Protein AF-A0A417Z617-F1 (afdb_monomer)

Organism: NCBI:txid1303590

Mean predicted aligned error: 9.61 Å

Radius of gyration: 20.06 Å; Cα contacts (8 Å, |Δi|>4): 186; chains: 1; bounding box: 48×36×60 Å

Sequence (238 aa):
MQRIFKLYLKREGIGKMGTYLAIILLSATLITLIIVQGLTKDEKLGEILPMIFQGSPKVQGIVNFYIFEILFIRAGVMLLQGFLALQIIASTFVNRQIVQLAAAPMTRAKIYYGMIAVIGFITGIILMFTHGVGLLLICWYLHVFKFNGFILLLIKDWFLDILFISASLFSCAIAMIIKKAGYIISTTIGLIIILCNMAVASYSSESNYLLFIVLVITTIISCLGNLLAQQYFNKQDI

Nearest PDB structures (foldseek):
  7qba-assembly1_E  TM=5.127E-01  e=9.810E-01  Stutzerimonas stutzeri

Structure (mmCIF, N/CA/C/O backbone):
data_AF-A0A417Z617-F1
#
_entry.id   AF-A0A417Z617-F1
#
loop_
_atom_site.group_PDB
_atom_site.id
_atom_site.type_symbol
_atom_site.label_atom_id
_atom_site.label_alt_id
_atom_site.label_comp_id
_atom_site.label_asym_id
_atom_site.label_entity_id
_atom_site.label_seq_id
_atom_site.pdbx_PDB_ins_code
_atom_site.Cartn_x
_atom_site.Cartn_y
_atom_site.Cartn_z
_atom_site.occupancy
_atom_site.B_iso_or_equiv
_atom_site.auth_seq_id
_atom_site.auth_comp_id
_atom_site.auth_asym_id
_atom_site.auth_atom_id
_atom_site.pdbx_PDB_model_num
ATOM 1 N N . MET A 1 1 ? -5.231 -8.739 24.865 1.00 59.62 1 MET A N 1
ATOM 2 C CA . MET A 1 1 ? -4.817 -8.713 23.444 1.00 59.62 1 MET A CA 1
ATOM 3 C C . MET A 1 1 ? -5.228 -9.975 22.695 1.00 59.62 1 MET A C 1
ATOM 5 O O . MET A 1 1 ? -6.132 -9.871 21.881 1.00 59.62 1 MET A O 1
ATOM 9 N N . GLN A 1 2 ? -4.706 -11.168 23.016 1.00 64.69 2 GLN A N 1
ATOM 10 C CA . GLN A 1 2 ? -5.078 -12.422 22.320 1.00 64.69 2 GLN A CA 1
ATOM 11 C C . GLN A 1 2 ? -6.594 -12.697 22.249 1.00 64.69 2 GLN A C 1
ATOM 13 O O . GLN A 1 2 ? -7.094 -13.136 21.220 1.00 64.69 2 GLN A O 1
ATOM 18 N N . ARG A 1 3 ? -7.350 -12.402 23.316 1.00 65.25 3 ARG A N 1
ATOM 19 C CA . ARG A 1 3 ? -8.817 -12.560 23.327 1.00 65.25 3 ARG A CA 1
ATOM 20 C C . ARG A 1 3 ? -9.524 -11.632 22.327 1.00 65.25 3 ARG A C 1
ATOM 22 O O . ARG A 1 3 ? -10.445 -12.073 21.653 1.00 65.25 3 ARG A O 1
ATOM 29 N N . ILE A 1 4 ? -9.065 -10.383 22.204 1.00 65.31 4 ILE A N 1
ATOM 30 C CA . ILE A 1 4 ? -9.590 -9.395 21.241 1.00 65.31 4 ILE A CA 1
ATOM 31 C C . ILE A 1 4 ? -9.258 -9.842 19.818 1.00 65.31 4 ILE A C 1
ATOM 33 O O . ILE A 1 4 ? -10.135 -9.866 18.963 1.00 65.31 4 ILE A O 1
ATOM 37 N N . PHE A 1 5 ? -8.018 -10.285 19.607 1.00 65.81 5 PHE A N 1
ATOM 38 C CA . PHE A 1 5 ? -7.536 -10.812 18.335 1.00 65.81 5 PHE A CA 1
ATOM 39 C C . PHE A 1 5 ? -8.366 -12.013 17.856 1.00 65.81 5 PHE A C 1
ATOM 41 O O . PHE A 1 5 ? -8.881 -12.001 16.742 1.00 65.81 5 PHE A O 1
ATOM 48 N N . LYS A 1 6 ? -8.603 -13.006 18.729 1.00 69.81 6 LYS A N 1
ATOM 49 C CA . LYS A 1 6 ? -9.460 -14.168 18.430 1.00 69.81 6 LYS A CA 1
ATOM 50 C C . LYS A 1 6 ? -10.908 -13.777 18.123 1.00 69.81 6 LYS A C 1
ATOM 52 O O . LYS A 1 6 ? -11.507 -14.342 17.215 1.00 69.81 6 LYS A O 1
ATOM 57 N N . LEU A 1 7 ? -11.477 -12.831 18.872 1.00 67.88 7 LEU A N 1
ATOM 58 C CA . LEU A 1 7 ? -12.844 -12.357 18.641 1.00 67.88 7 LEU A CA 1
ATOM 59 C C . LEU A 1 7 ? -12.978 -11.654 17.287 1.00 67.88 7 LEU A C 1
ATOM 61 O O . LEU A 1 7 ? -13.942 -11.920 16.573 1.00 67.88 7 LEU A O 1
ATOM 65 N N . TYR A 1 8 ? -12.006 -10.816 16.923 1.00 65.62 8 TYR A N 1
ATOM 66 C CA . TYR A 1 8 ? -11.978 -10.136 15.628 1.00 65.62 8 TYR A CA 1
ATOM 67 C C . TYR A 1 8 ? -11.841 -11.117 14.470 1.00 65.62 8 TYR A C 1
ATOM 69 O O . TYR A 1 8 ? -12.660 -11.104 13.556 1.00 65.62 8 TYR A O 1
ATOM 77 N N . LEU A 1 9 ? -10.875 -12.033 14.558 1.00 67.25 9 LEU A N 1
ATOM 78 C CA . LEU A 1 9 ? -10.674 -13.080 13.557 1.00 67.25 9 LEU A CA 1
ATOM 79 C C . LEU A 1 9 ? -11.904 -13.965 13.372 1.00 67.25 9 LEU A C 1
ATOM 81 O O . LEU A 1 9 ? -12.200 -14.362 12.251 1.00 67.25 9 LEU A O 1
ATOM 85 N N . LYS A 1 10 ? -12.636 -14.264 14.450 1.00 67.94 10 LYS A N 1
ATOM 86 C CA . LYS A 1 10 ? -13.871 -15.053 14.376 1.00 67.94 10 LYS A CA 1
ATOM 87 C C . LYS A 1 10 ? -15.026 -14.278 13.731 1.00 67.94 10 LYS A C 1
ATOM 89 O O . LYS A 1 10 ? -15.857 -14.894 13.074 1.00 67.94 10 LYS A O 1
ATOM 94 N N . ARG A 1 11 ? -15.106 -12.959 13.941 1.00 64.56 11 ARG A N 1
ATOM 95 C CA . ARG A 1 11 ? -16.193 -12.106 13.429 1.00 64.56 11 ARG A CA 1
ATOM 96 C C . ARG A 1 11 ? -16.003 -11.700 11.975 1.00 64.56 11 ARG A C 1
ATOM 98 O O . ARG A 1 11 ? -16.915 -11.884 11.174 1.00 64.56 11 ARG A O 1
ATOM 105 N N . GLU A 1 12 ? -14.835 -11.154 11.659 1.00 63.28 12 GLU A N 1
ATOM 106 C CA . GLU A 1 12 ? -14.517 -10.739 10.294 1.00 63.28 12 GLU A CA 1
ATOM 107 C C . GLU A 1 12 ? -14.177 -11.951 9.425 1.00 63.28 12 GLU A C 1
ATOM 109 O O . GLU A 1 12 ? -14.546 -11.994 8.258 1.00 63.28 12 GLU A O 1
ATOM 114 N N . GLY A 1 13 ? -13.599 -13.002 10.015 1.00 63.81 13 GLY A N 1
ATOM 115 C CA . GLY A 1 13 ? -13.283 -14.247 9.327 1.00 63.81 13 GLY A CA 1
ATOM 116 C C . GLY A 1 13 ? -12.059 -14.110 8.422 1.00 63.81 13 GLY A C 1
ATOM 117 O O . GLY A 1 13 ? -12.021 -13.279 7.517 1.00 63.81 13 GLY A O 1
ATOM 118 N N . ILE A 1 14 ? -11.080 -15.001 8.602 1.00 66.50 14 ILE A N 1
ATOM 119 C CA . ILE A 1 14 ? -9.903 -15.102 7.714 1.00 66.50 14 ILE A CA 1
ATOM 120 C C . ILE A 1 14 ? -10.338 -15.241 6.247 1.00 66.50 14 ILE A C 1
ATOM 122 O O . ILE A 1 14 ? -9.724 -14.648 5.367 1.00 66.50 14 ILE A O 1
ATOM 126 N N . GLY A 1 15 ? -11.438 -15.960 5.989 1.00 69.38 15 GLY A N 1
ATOM 127 C CA . GLY A 1 15 ? -11.987 -16.140 4.645 1.00 69.38 15 GLY A CA 1
ATOM 128 C C . GLY A 1 15 ? -12.372 -14.828 3.956 1.00 69.38 15 GLY A C 1
ATOM 129 O O . GLY A 1 15 ? -11.959 -14.611 2.824 1.00 69.38 15 GLY A O 1
ATOM 130 N N . LYS A 1 16 ? -13.087 -13.915 4.636 1.00 71.94 16 LYS A N 1
ATOM 131 C CA . LYS A 1 16 ? -13.480 -12.625 4.035 1.00 71.94 16 LYS A CA 1
ATOM 132 C C . LYS A 1 16 ? -12.274 -11.726 3.793 1.00 71.94 16 LYS A C 1
ATOM 134 O O . LYS A 1 16 ? -12.195 -11.080 2.754 1.00 71.94 16 LYS A O 1
ATOM 139 N N . MET A 1 17 ? -11.319 -11.722 4.724 1.00 69.88 17 MET A N 1
ATOM 140 C CA . MET A 1 17 ? -10.051 -11.008 4.549 1.00 69.88 17 MET A CA 1
ATOM 141 C C . MET A 1 17 ? -9.259 -11.556 3.359 1.00 69.88 17 MET A C 1
ATOM 143 O O . MET A 1 17 ? -8.738 -10.773 2.570 1.00 69.88 17 MET A O 1
ATOM 147 N N . GLY A 1 18 ? -9.237 -12.880 3.183 1.00 73.19 18 GLY A N 1
ATOM 148 C CA . GLY A 1 18 ? -8.670 -13.531 2.004 1.00 73.19 18 GLY A CA 1
ATOM 149 C C . GLY A 1 18 ? -9.369 -13.108 0.712 1.00 73.19 18 GLY A C 1
ATOM 150 O O . GLY A 1 18 ? -8.696 -12.803 -0.267 1.00 73.19 18 GLY A O 1
ATOM 151 N N . THR A 1 19 ? -10.701 -13.003 0.711 1.00 79.69 19 THR A N 1
ATOM 152 C CA . THR A 1 19 ? -11.462 -12.501 -0.445 1.00 79.69 19 THR A CA 1
ATOM 153 C C . THR A 1 19 ? -11.134 -11.041 -0.759 1.00 79.69 19 THR A C 1
ATOM 155 O O . THR A 1 19 ? -10.872 -10.724 -1.915 1.00 79.69 19 THR A O 1
ATOM 158 N N . TYR A 1 20 ? -11.099 -10.151 0.239 1.00 79.56 20 TYR A N 1
ATOM 159 C CA . TYR A 1 20 ? -10.731 -8.747 0.020 1.00 79.56 20 TYR A CA 1
ATOM 160 C C . TYR A 1 20 ? -9.306 -8.605 -0.503 1.00 79.56 20 TYR A C 1
ATOM 162 O O . TYR A 1 20 ? -9.063 -7.807 -1.404 1.00 79.56 20 TYR A O 1
ATOM 170 N N . LEU A 1 21 ? -8.381 -9.419 0.004 1.00 75.62 21 LEU A N 1
ATOM 171 C CA . LEU A 1 21 ? -7.018 -9.452 -0.500 1.00 75.62 21 LEU A CA 1
ATOM 172 C C . LEU A 1 21 ? -6.955 -9.941 -1.949 1.00 75.62 21 LEU A C 1
ATOM 174 O O . LEU A 1 21 ? -6.293 -9.315 -2.769 1.00 75.62 21 LEU A O 1
ATOM 178 N N . ALA A 1 22 ? -7.662 -11.021 -2.280 1.00 82.81 22 ALA A N 1
ATOM 179 C CA . ALA A 1 22 ? -7.72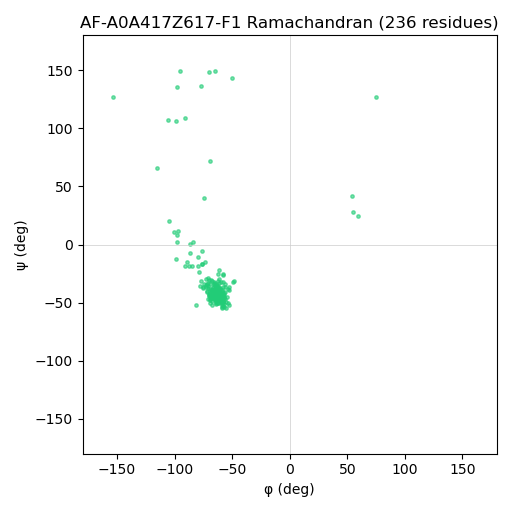5 -11.523 -3.648 1.00 82.81 22 ALA A CA 1
ATOM 180 C C . ALA A 1 22 ? -8.282 -10.459 -4.605 1.00 82.81 22 ALA A C 1
ATOM 182 O O . ALA A 1 22 ? -7.733 -10.269 -5.684 1.00 82.81 22 ALA A O 1
ATOM 183 N N . ILE A 1 23 ? -9.313 -9.714 -4.191 1.00 85.06 23 ILE A N 1
ATOM 184 C CA . ILE A 1 23 ? -9.864 -8.601 -4.975 1.00 85.06 23 ILE A CA 1
ATOM 185 C C . ILE A 1 23 ? -8.823 -7.493 -5.164 1.00 85.06 23 ILE A C 1
ATOM 187 O O . ILE A 1 23 ? -8.672 -7.007 -6.283 1.00 85.06 23 ILE A O 1
ATOM 191 N N . ILE A 1 24 ? -8.100 -7.104 -4.107 1.00 86.00 24 ILE A N 1
ATOM 192 C CA . ILE A 1 24 ? -7.047 -6.079 -4.189 1.00 86.00 24 ILE A CA 1
ATOM 193 C C . ILE A 1 24 ? -5.948 -6.517 -5.157 1.00 86.00 24 ILE A C 1
ATOM 195 O O . ILE A 1 24 ? -5.591 -5.743 -6.038 1.00 86.00 24 ILE A O 1
ATOM 199 N N . LEU A 1 25 ? -5.456 -7.752 -5.031 1.00 84.88 25 LEU A N 1
ATOM 200 C CA . LEU A 1 25 ? -4.399 -8.287 -5.890 1.00 84.88 25 LEU A CA 1
ATOM 201 C C . LEU A 1 25 ? -4.857 -8.391 -7.346 1.00 84.88 25 LEU A C 1
ATOM 203 O O . LEU A 1 25 ? -4.183 -7.885 -8.231 1.00 84.88 25 LEU A O 1
ATOM 207 N N . LEU A 1 26 ? -6.034 -8.968 -7.602 1.00 86.38 26 LEU A N 1
ATOM 208 C CA . LEU A 1 26 ? -6.575 -9.077 -8.959 1.00 86.38 26 LEU A CA 1
ATOM 209 C C . LEU A 1 26 ? -6.806 -7.703 -9.596 1.00 86.38 26 LEU A C 1
ATOM 211 O O . LEU A 1 26 ? -6.517 -7.520 -10.777 1.00 86.38 26 LEU A O 1
ATOM 215 N N . SER A 1 27 ? -7.310 -6.737 -8.823 1.00 86.50 27 SER A N 1
ATOM 216 C CA . SER A 1 27 ? -7.538 -5.375 -9.316 1.00 86.50 27 SER A CA 1
ATOM 217 C C . SER A 1 27 ? -6.222 -4.659 -9.601 1.00 86.50 27 SER A C 1
ATOM 219 O O . SER A 1 27 ? -6.104 -4.039 -10.654 1.00 86.50 27 SER A O 1
ATOM 221 N N . ALA A 1 28 ? -5.235 -4.771 -8.705 1.00 88.25 28 ALA A N 1
ATOM 222 C CA . ALA A 1 28 ? -3.894 -4.229 -8.911 1.00 88.25 28 ALA A CA 1
ATOM 223 C C . ALA A 1 28 ? -3.284 -4.801 -10.194 1.00 88.25 28 ALA A C 1
ATOM 225 O O . ALA A 1 28 ? -3.000 -4.036 -11.111 1.00 88.25 28 ALA A O 1
ATOM 226 N N . THR A 1 29 ? -3.249 -6.130 -10.324 1.00 89.06 29 THR A N 1
ATOM 227 C CA . THR A 1 29 ? -2.708 -6.815 -11.502 1.00 89.06 29 THR A CA 1
ATOM 228 C C . THR A 1 29 ? -3.405 -6.382 -12.787 1.00 89.06 29 THR A C 1
ATOM 230 O O . THR A 1 29 ? -2.743 -6.091 -13.781 1.00 89.06 29 THR A O 1
ATOM 233 N N . LEU A 1 30 ? -4.738 -6.299 -12.794 1.00 89.62 30 LEU A N 1
ATOM 234 C CA . LEU A 1 30 ? -5.489 -5.900 -13.984 1.00 89.62 30 LEU A CA 1
ATOM 235 C C . LEU A 1 30 ? -5.197 -4.448 -14.387 1.00 89.62 30 LEU A C 1
ATOM 237 O O . LEU A 1 30 ? -4.953 -4.181 -15.564 1.00 89.62 30 LEU A O 1
ATOM 241 N N . ILE A 1 31 ? -5.174 -3.521 -13.427 1.00 88.50 31 ILE A N 1
ATOM 242 C CA . ILE A 1 31 ? -4.861 -2.108 -13.684 1.00 88.50 31 ILE A CA 1
ATOM 243 C C . ILE A 1 31 ? -3.413 -1.962 -14.169 1.00 88.50 31 ILE A C 1
ATOM 245 O O . ILE A 1 31 ? -3.170 -1.303 -15.181 1.00 88.50 31 ILE A O 1
ATOM 249 N N . THR A 1 32 ? -2.462 -2.619 -13.503 1.00 90.31 32 THR A N 1
ATOM 250 C CA . THR A 1 32 ? -1.048 -2.643 -13.891 1.00 90.31 32 THR A CA 1
ATOM 251 C C . THR A 1 32 ? -0.874 -3.158 -15.316 1.00 90.31 32 THR A C 1
ATOM 253 O O . THR A 1 32 ? -0.173 -2.532 -16.109 1.00 90.31 32 THR A O 1
ATOM 256 N N . LEU A 1 33 ? -1.535 -4.262 -15.683 1.00 89.44 33 LEU A N 1
ATOM 257 C CA . LEU A 1 33 ? -1.474 -4.816 -17.038 1.00 89.44 33 LEU A CA 1
ATOM 258 C C . LEU A 1 33 ? -1.983 -3.824 -18.085 1.00 89.44 33 LEU A C 1
ATOM 260 O O . LEU A 1 33 ? -1.330 -3.658 -19.113 1.00 89.44 33 LEU A O 1
ATOM 264 N N . ILE A 1 34 ? -3.108 -3.149 -17.827 1.00 89.50 34 ILE A N 1
ATOM 265 C CA . ILE A 1 34 ? -3.660 -2.133 -18.736 1.00 89.50 34 ILE A CA 1
ATOM 266 C C . ILE A 1 34 ? -2.651 -0.998 -18.944 1.00 89.50 34 ILE A C 1
ATOM 268 O O . ILE A 1 34 ? -2.377 -0.623 -20.085 1.00 89.50 34 ILE A O 1
ATOM 272 N N . ILE A 1 35 ? -2.067 -0.485 -17.857 1.00 87.12 35 ILE A N 1
ATOM 273 C CA . ILE A 1 35 ? -1.092 0.612 -17.909 1.00 87.12 35 ILE A CA 1
ATOM 274 C C . ILE A 1 35 ? 0.163 0.181 -18.667 1.00 87.12 35 ILE A C 1
ATOM 276 O O . ILE A 1 35 ? 0.564 0.853 -19.614 1.00 87.12 35 ILE A O 1
ATOM 280 N N . VAL A 1 36 ? 0.765 -0.956 -18.305 1.00 89.81 36 VAL A N 1
ATOM 281 C CA . VAL A 1 36 ? 1.990 -1.450 -18.950 1.00 89.81 36 VAL A CA 1
ATOM 282 C C . VAL A 1 36 ? 1.747 -1.747 -20.429 1.00 89.81 36 VAL A C 1
ATOM 284 O O . VAL A 1 36 ? 2.597 -1.413 -21.253 1.00 89.81 36 VAL A O 1
ATOM 287 N N . GLN A 1 37 ? 0.592 -2.306 -20.806 1.00 88.50 37 GLN A N 1
ATOM 288 C CA . GLN A 1 37 ? 0.241 -2.496 -22.216 1.00 88.50 37 GLN A CA 1
ATOM 289 C C . GLN A 1 37 ? 0.106 -1.169 -22.967 1.00 88.50 37 GLN A C 1
ATOM 291 O O . GLN A 1 37 ? 0.601 -1.073 -24.088 1.00 88.50 37 GLN A O 1
ATOM 296 N N . GLY A 1 38 ? -0.528 -0.156 -22.370 1.00 87.12 38 GLY A N 1
ATOM 297 C CA . GLY A 1 38 ? -0.606 1.189 -22.947 1.00 87.12 38 GLY A CA 1
ATOM 298 C C . GLY A 1 38 ? 0.782 1.789 -23.168 1.00 87.12 38 GLY A C 1
ATOM 299 O O . GLY A 1 38 ? 1.135 2.134 -24.290 1.00 87.12 38 GLY A O 1
ATOM 300 N N . LEU A 1 39 ? 1.622 1.782 -22.130 1.00 88.00 39 LEU A N 1
ATOM 301 C CA . LEU A 1 39 ? 3.001 2.275 -22.202 1.00 88.00 39 LEU A CA 1
ATOM 302 C C . LEU A 1 39 ? 3.861 1.503 -23.209 1.00 88.00 39 LEU A C 1
ATOM 304 O O . LEU A 1 39 ? 4.749 2.085 -23.824 1.00 88.00 39 LEU A O 1
ATOM 308 N N . THR A 1 40 ? 3.613 0.202 -23.380 1.00 87.81 40 THR A N 1
ATOM 309 C CA . THR A 1 40 ? 4.308 -0.618 -24.383 1.00 87.81 40 THR A CA 1
ATOM 310 C C . THR A 1 40 ? 3.912 -0.202 -25.795 1.00 87.81 40 THR A C 1
ATOM 312 O O . THR A 1 40 ? 4.785 -0.054 -26.643 1.00 87.81 40 THR A O 1
ATOM 315 N N . LYS A 1 41 ? 2.611 -0.011 -26.052 1.00 89.19 41 LYS A N 1
ATOM 316 C CA . LYS A 1 41 ? 2.102 0.413 -27.366 1.00 89.19 41 LYS A CA 1
ATOM 317 C C . LYS A 1 41 ? 2.592 1.804 -27.756 1.00 89.19 41 LYS A C 1
ATOM 319 O O . LYS A 1 41 ? 2.856 2.027 -28.930 1.00 89.19 41 LYS A O 1
ATOM 324 N N . ASP A 1 42 ? 2.735 2.689 -26.776 1.00 88.06 42 ASP A N 1
ATOM 325 C CA . ASP A 1 42 ? 3.197 4.062 -26.987 1.00 88.06 42 ASP A CA 1
ATOM 326 C C . ASP A 1 42 ? 4.733 4.194 -26.964 1.00 88.06 42 ASP A C 1
ATOM 328 O O . ASP A 1 42 ? 5.243 5.301 -27.094 1.00 88.06 42 ASP A O 1
ATOM 332 N N . GLU A 1 43 ? 5.474 3.094 -26.766 1.00 84.75 43 GLU A N 1
ATOM 333 C CA . GLU A 1 43 ? 6.943 3.064 -26.624 1.00 84.75 43 GLU A CA 1
ATOM 334 C C . GLU A 1 43 ? 7.493 3.908 -25.449 1.00 84.75 43 GLU A C 1
ATOM 336 O O . GLU A 1 43 ? 8.667 4.273 -25.410 1.00 84.75 43 GLU A O 1
ATOM 341 N N . LYS A 1 44 ? 6.669 4.152 -24.420 1.00 84.88 44 LYS A N 1
ATOM 342 C CA . LYS A 1 44 ? 6.976 5.022 -23.263 1.00 84.88 44 LYS A CA 1
ATOM 343 C C . LYS A 1 44 ? 7.455 4.295 -22.009 1.00 84.88 44 LYS A C 1
ATOM 345 O O . LYS A 1 44 ? 7.598 4.902 -20.949 1.00 84.88 44 LYS A O 1
ATOM 350 N N . LEU A 1 45 ? 7.724 2.991 -22.088 1.00 82.44 45 LEU A N 1
ATOM 351 C CA . LEU A 1 45 ? 8.177 2.202 -20.932 1.00 82.44 45 LEU A CA 1
ATOM 352 C C . LEU A 1 45 ? 9.470 2.754 -20.298 1.00 82.44 45 LEU A C 1
ATOM 354 O O . LEU A 1 45 ? 9.654 2.645 -19.087 1.00 82.44 45 LEU A O 1
ATOM 358 N N . GLY A 1 46 ? 10.359 3.349 -21.096 1.00 77.06 46 GLY A N 1
ATOM 359 C CA . GLY A 1 46 ? 11.629 3.900 -20.620 1.00 77.06 46 GLY A CA 1
ATOM 360 C C . GLY A 1 46 ? 11.530 5.273 -19.946 1.00 77.06 46 GLY A C 1
ATOM 361 O O . GLY A 1 46 ? 12.451 5.633 -19.215 1.00 77.06 46 GLY A O 1
ATOM 362 N N . GLU A 1 47 ? 10.442 6.022 -20.160 1.00 79.62 47 GLU A N 1
ATOM 363 C CA . GLU A 1 47 ? 10.291 7.410 -19.681 1.00 79.62 47 GLU A CA 1
ATOM 364 C C . GLU A 1 47 ? 10.069 7.493 -18.164 1.00 79.62 47 GLU A C 1
ATOM 366 O O . GLU A 1 47 ? 10.450 8.466 -17.521 1.00 79.62 47 GLU A O 1
ATOM 371 N N . ILE A 1 48 ? 9.459 6.457 -17.585 1.00 74.62 48 ILE A N 1
ATOM 372 C CA . ILE A 1 48 ? 9.070 6.415 -16.165 1.00 74.62 48 ILE A CA 1
ATOM 373 C C . ILE A 1 48 ? 10.183 5.804 -15.303 1.00 74.62 48 ILE A C 1
ATOM 375 O O . ILE A 1 48 ? 10.223 5.986 -14.086 1.00 74.62 48 ILE A O 1
ATOM 379 N N . LEU A 1 49 ? 11.107 5.075 -15.931 1.00 74.38 49 LEU A N 1
ATOM 380 C CA . LEU A 1 49 ? 12.137 4.321 -15.236 1.00 74.38 49 LEU A CA 1
ATOM 381 C C . LEU A 1 49 ? 13.449 5.102 -15.117 1.00 74.38 49 LEU A C 1
ATOM 383 O O . LEU A 1 49 ? 13.832 5.834 -16.031 1.00 74.38 49 LEU A O 1
ATOM 387 N N . PRO A 1 50 ? 14.218 4.871 -14.038 1.00 69.38 50 PRO A N 1
ATOM 388 C CA . PRO A 1 50 ? 15.608 5.295 -13.964 1.00 69.38 50 PRO A CA 1
ATOM 389 C C . PRO A 1 50 ? 16.405 4.867 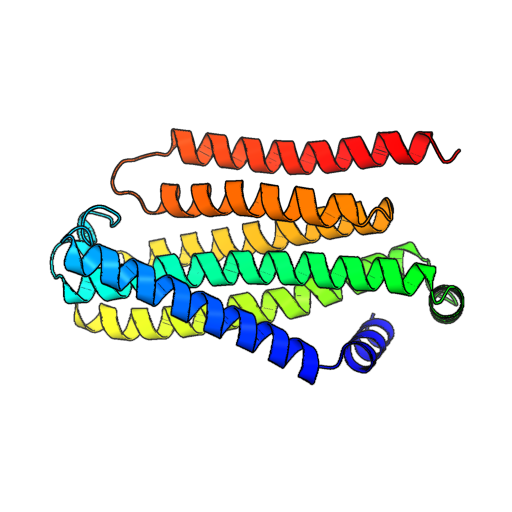-15.205 1.00 69.38 50 PRO A C 1
ATOM 391 O O . PRO A 1 50 ? 16.247 3.736 -15.672 1.00 69.38 50 PRO A O 1
ATOM 394 N N . MET A 1 51 ? 17.341 5.710 -15.670 1.00 69.25 51 MET A N 1
ATOM 395 C CA . MET A 1 51 ? 18.199 5.426 -16.842 1.00 69.25 51 MET A CA 1
ATOM 396 C C . MET A 1 51 ? 18.869 4.046 -16.789 1.00 69.25 51 MET A C 1
ATOM 398 O O . MET A 1 51 ? 19.046 3.386 -17.808 1.00 69.25 51 MET A O 1
ATOM 402 N N . ILE A 1 52 ? 19.187 3.573 -15.584 1.00 69.31 52 ILE A N 1
ATOM 403 C CA . ILE A 1 52 ? 19.777 2.255 -15.342 1.00 69.31 52 ILE A CA 1
ATOM 404 C C . ILE A 1 52 ? 18.916 1.090 -15.884 1.00 69.31 52 ILE A C 1
ATOM 406 O O . ILE A 1 52 ? 19.470 0.058 -16.245 1.00 69.31 52 ILE A O 1
ATOM 410 N N . PHE A 1 53 ? 17.594 1.241 -16.025 1.00 71.00 53 PHE A N 1
ATOM 411 C CA . PHE A 1 53 ? 16.696 0.205 -16.561 1.00 71.00 53 PHE A CA 1
ATOM 412 C C . PHE A 1 53 ? 16.354 0.380 -18.050 1.00 71.00 53 PHE A C 1
ATOM 414 O O . PHE A 1 53 ? 15.606 -0.427 -18.602 1.00 71.00 53 PHE A O 1
ATOM 421 N N . GLN A 1 54 ? 16.912 1.386 -18.734 1.00 69.94 54 GLN A N 1
ATOM 422 C CA . GLN A 1 54 ? 16.557 1.694 -20.125 1.00 69.94 54 GLN A CA 1
ATOM 423 C C . GLN A 1 54 ? 17.168 0.731 -21.164 1.00 69.94 54 GLN A C 1
ATOM 425 O O . GLN A 1 54 ? 16.796 0.785 -22.330 1.00 69.94 54 GLN A O 1
ATOM 430 N N . GLY A 1 55 ? 18.030 -0.211 -20.766 1.00 67.44 55 GLY A N 1
ATOM 431 C CA . GLY A 1 55 ? 18.776 -1.070 -21.698 1.00 67.44 55 GLY A CA 1
ATOM 432 C C . GLY A 1 55 ? 17.994 -2.191 -22.408 1.00 67.44 55 GLY A C 1
ATOM 433 O O . GLY A 1 55 ? 18.514 -2.762 -23.362 1.00 67.44 55 GLY A O 1
ATOM 434 N N . SER A 1 56 ? 16.780 -2.555 -21.970 1.00 79.69 56 SER A N 1
ATOM 435 C CA . SER A 1 56 ? 15.983 -3.615 -22.621 1.00 79.69 56 SER A CA 1
ATOM 436 C C . SER A 1 56 ? 14.472 -3.431 -22.418 1.00 79.69 56 SER A C 1
ATOM 438 O O . SER A 1 56 ? 14.036 -3.402 -21.265 1.00 79.69 56 SER A O 1
ATOM 440 N N . PRO A 1 57 ? 13.642 -3.423 -23.484 1.00 81.00 57 PRO A N 1
ATOM 441 C CA . PRO A 1 57 ? 12.184 -3.290 -23.370 1.00 81.00 57 PRO A CA 1
ATOM 442 C C . PRO A 1 57 ? 11.525 -4.357 -22.483 1.00 81.00 57 PRO A C 1
ATOM 444 O O . PRO A 1 57 ? 10.573 -4.073 -21.761 1.00 81.00 57 PRO A O 1
ATOM 447 N N . LYS A 1 58 ? 12.060 -5.589 -22.473 1.00 81.94 58 LYS A N 1
ATOM 448 C CA . LYS A 1 58 ? 11.559 -6.670 -21.603 1.00 81.94 58 LYS A CA 1
ATOM 449 C C . LYS A 1 58 ? 11.827 -6.387 -20.125 1.00 81.94 58 LYS A C 1
ATOM 451 O O . LYS A 1 58 ? 10.981 -6.672 -19.284 1.00 81.94 58 LYS A O 1
ATOM 456 N N . VAL A 1 59 ? 12.998 -5.829 -19.814 1.00 80.12 59 VAL A N 1
ATOM 457 C CA . VAL A 1 59 ? 13.353 -5.420 -18.447 1.00 80.12 59 VAL A CA 1
ATOM 458 C C . VAL A 1 59 ? 12.494 -4.230 -18.030 1.00 80.12 59 VAL A C 1
ATOM 460 O O . VAL A 1 59 ? 11.912 -4.262 -16.950 1.00 80.12 59 VAL A O 1
ATOM 463 N N . GLN A 1 60 ? 12.329 -3.236 -18.908 1.00 83.00 60 GLN A N 1
ATOM 464 C CA . GLN A 1 60 ? 11.476 -2.077 -18.647 1.00 83.00 60 GLN A CA 1
ATOM 465 C C . GLN A 1 60 ? 10.025 -2.487 -18.357 1.00 83.00 60 GLN A C 1
ATOM 467 O O . GLN A 1 60 ? 9.429 -2.003 -17.400 1.00 83.00 60 GLN A O 1
ATOM 472 N N . GLY A 1 61 ? 9.460 -3.418 -19.133 1.00 83.50 61 GLY A N 1
ATOM 473 C CA . GLY A 1 61 ? 8.103 -3.925 -18.910 1.00 83.50 61 GLY A CA 1
ATOM 474 C C . GLY A 1 61 ? 7.921 -4.557 -17.528 1.00 83.50 61 GLY A C 1
ATOM 475 O O . GLY A 1 61 ? 6.956 -4.251 -16.835 1.00 83.50 61 GLY A O 1
ATOM 476 N N . ILE A 1 62 ? 8.872 -5.388 -17.094 1.00 84.00 62 ILE A N 1
ATOM 477 C CA . ILE A 1 62 ? 8.803 -6.090 -15.802 1.00 84.00 62 ILE A CA 1
ATOM 478 C C . ILE A 1 62 ? 9.021 -5.136 -14.625 1.00 84.00 62 ILE A C 1
ATOM 480 O O . ILE A 1 62 ? 8.324 -5.235 -13.617 1.00 84.00 62 ILE A O 1
ATOM 484 N N . VAL A 1 63 ? 9.956 -4.192 -14.747 1.00 82.25 63 VAL A N 1
ATOM 485 C CA . VAL A 1 63 ? 10.217 -3.206 -13.689 1.00 82.25 63 VAL A CA 1
ATOM 486 C C . VAL A 1 63 ? 9.047 -2.227 -13.560 1.00 82.25 63 VAL A C 1
ATOM 488 O O . VAL A 1 63 ? 8.616 -1.951 -12.444 1.00 82.25 63 VAL A O 1
ATOM 491 N N . ASN A 1 64 ? 8.467 -1.761 -14.671 1.00 84.94 64 ASN A N 1
ATOM 492 C CA . ASN A 1 64 ? 7.247 -0.949 -14.626 1.00 84.94 64 ASN A CA 1
ATOM 493 C C . ASN A 1 64 ? 6.077 -1.726 -14.024 1.00 84.94 64 ASN A C 1
ATOM 495 O O . ASN A 1 64 ? 5.381 -1.195 -13.163 1.00 84.94 64 ASN A O 1
ATOM 499 N N . PHE A 1 65 ? 5.886 -2.987 -14.433 1.00 87.81 65 PHE A N 1
ATOM 500 C CA . PHE A 1 65 ? 4.856 -3.851 -13.860 1.00 87.81 65 PHE A CA 1
ATOM 501 C C . PHE A 1 65 ? 4.989 -3.909 -12.340 1.00 87.81 65 PHE A C 1
ATOM 503 O O . PHE A 1 65 ? 4.036 -3.622 -11.632 1.00 87.81 65 PHE A O 1
ATOM 510 N N . TYR A 1 66 ? 6.187 -4.182 -11.832 1.00 85.50 66 TYR A N 1
ATOM 511 C CA . TYR A 1 66 ? 6.447 -4.204 -10.398 1.00 85.50 66 TYR A CA 1
ATOM 512 C C . TYR A 1 66 ? 6.114 -2.898 -9.680 1.00 85.50 66 TYR A C 1
ATOM 514 O O . TYR A 1 66 ? 5.416 -2.925 -8.669 1.00 85.50 66 TYR A O 1
ATOM 522 N N . ILE A 1 67 ? 6.622 -1.772 -10.191 1.00 82.00 67 ILE A N 1
ATOM 523 C CA . ILE A 1 67 ? 6.473 -0.457 -9.557 1.00 82.00 67 ILE A CA 1
ATOM 524 C C . ILE A 1 67 ? 4.994 -0.073 -9.461 1.00 82.00 67 ILE A C 1
ATOM 526 O O . ILE A 1 67 ? 4.541 0.396 -8.415 1.00 82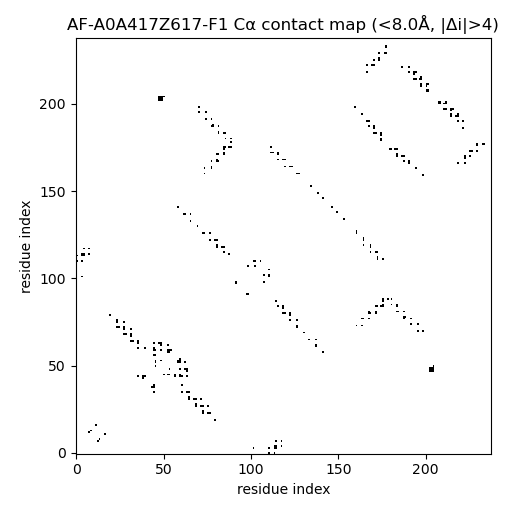.00 67 ILE A O 1
ATOM 530 N N . PHE A 1 68 ? 4.226 -0.293 -10.528 1.00 85.50 68 PHE A N 1
ATOM 531 C CA . PHE A 1 68 ? 2.790 -0.032 -10.517 1.00 85.50 68 PHE A CA 1
ATOM 532 C C . PHE A 1 68 ? 2.039 -1.033 -9.637 1.00 85.50 68 PHE A C 1
ATOM 534 O O . PHE A 1 68 ? 1.216 -0.617 -8.822 1.00 85.50 68 PHE A O 1
ATOM 541 N N . GLU A 1 69 ? 2.368 -2.322 -9.724 1.00 86.75 69 GLU A N 1
ATOM 542 C CA . GLU A 1 69 ? 1.720 -3.368 -8.933 1.00 86.75 69 GLU A CA 1
ATOM 543 C C . GLU A 1 69 ? 1.858 -3.092 -7.437 1.00 86.75 69 GLU A C 1
ATOM 545 O O . GLU A 1 69 ? 0.861 -3.062 -6.713 1.00 86.75 69 GLU A O 1
ATOM 550 N N . ILE A 1 70 ? 3.076 -2.806 -6.965 1.00 84.94 70 ILE A N 1
ATOM 551 C CA . ILE A 1 70 ? 3.301 -2.541 -5.546 1.00 84.94 70 ILE A CA 1
ATOM 552 C C . ILE A 1 70 ? 2.588 -1.266 -5.091 1.00 84.94 70 ILE A C 1
ATOM 554 O O . ILE A 1 70 ? 2.050 -1.215 -3.985 1.00 84.94 70 ILE A O 1
ATOM 558 N N . LEU A 1 71 ? 2.513 -0.249 -5.951 1.00 85.19 71 LEU A N 1
ATOM 559 C CA . LEU A 1 71 ? 1.812 0.999 -5.665 1.00 85.19 71 LEU A CA 1
ATOM 560 C C . LEU A 1 71 ? 0.299 0.787 -5.508 1.00 85.19 71 LEU A C 1
ATOM 562 O O . LEU A 1 71 ? -0.297 1.309 -4.561 1.00 85.19 71 LEU A O 1
ATOM 566 N N . PHE A 1 72 ? -0.320 -0.017 -6.375 1.00 86.00 72 PHE A N 1
ATOM 567 C CA . PHE A 1 72 ? -1.742 -0.350 -6.268 1.00 86.00 72 PHE A CA 1
ATOM 568 C C . PHE A 1 72 ? -2.041 -1.283 -5.094 1.00 86.00 72 PHE A C 1
ATOM 570 O O . PHE A 1 72 ? -3.045 -1.081 -4.408 1.00 86.00 72 PHE A O 1
ATOM 577 N N . ILE A 1 73 ? -1.160 -2.243 -4.794 1.00 86.88 73 ILE A N 1
ATOM 578 C CA . ILE A 1 73 ? -1.283 -3.086 -3.597 1.00 86.88 73 ILE A CA 1
ATOM 579 C C . ILE A 1 73 ? -1.219 -2.218 -2.336 1.00 86.88 73 ILE A C 1
ATOM 581 O O . ILE A 1 73 ? -2.086 -2.345 -1.472 1.00 86.88 73 ILE A O 1
ATOM 585 N N . ARG A 1 74 ? -0.257 -1.289 -2.238 1.00 85.69 74 ARG A N 1
ATOM 586 C CA . ARG A 1 74 ? -0.155 -0.333 -1.121 1.00 85.69 74 ARG A CA 1
ATOM 587 C C . ARG A 1 74 ? -1.446 0.468 -0.945 1.00 85.69 74 ARG A C 1
ATOM 589 O O . ARG A 1 74 ? -1.988 0.517 0.159 1.00 85.69 74 ARG A O 1
ATOM 596 N N . ALA A 1 75 ? -1.970 1.047 -2.027 1.00 84.31 75 ALA A N 1
ATOM 597 C CA . ALA A 1 75 ? -3.220 1.803 -1.998 1.00 84.31 75 ALA A CA 1
ATOM 598 C C . ALA A 1 75 ? -4.415 0.933 -1.565 1.00 84.31 75 ALA A C 1
ATOM 600 O O . ALA A 1 75 ? -5.193 1.327 -0.694 1.00 84.31 75 ALA A O 1
ATOM 601 N N . GLY A 1 76 ? -4.533 -0.280 -2.112 1.00 85.25 76 GLY A N 1
ATOM 602 C CA . GLY A 1 76 ? -5.576 -1.237 -1.745 1.00 85.25 76 GLY A CA 1
ATOM 603 C C . GLY A 1 76 ? -5.502 -1.655 -0.276 1.00 85.25 76 GLY A C 1
ATOM 604 O O . GLY A 1 76 ? -6.523 -1.704 0.409 1.00 85.25 76 GLY A O 1
ATOM 605 N N . VAL A 1 77 ? -4.296 -1.879 0.250 1.00 85.06 77 VAL A N 1
ATOM 606 C CA . VAL A 1 77 ? -4.076 -2.187 1.667 1.00 85.06 77 VAL A CA 1
ATOM 607 C C . VAL A 1 77 ? -4.483 -1.011 2.560 1.00 85.06 77 VAL A C 1
ATOM 609 O O . VAL A 1 77 ? -5.125 -1.237 3.585 1.00 85.06 77 VAL A O 1
ATOM 612 N N . MET A 1 78 ? -4.184 0.235 2.184 1.00 84.38 78 MET A N 1
ATOM 613 C CA . MET A 1 78 ? -4.653 1.412 2.932 1.00 84.38 78 MET A CA 1
ATOM 614 C C . MET A 1 78 ? -6.184 1.521 2.942 1.00 84.38 78 MET A C 1
ATOM 616 O O . MET A 1 78 ? -6.775 1.789 3.989 1.00 84.38 78 MET A O 1
ATOM 620 N N . LEU A 1 79 ? -6.841 1.269 1.804 1.00 83.75 79 LEU A N 1
ATOM 621 C CA . LEU A 1 79 ? -8.305 1.223 1.731 1.00 83.75 79 LEU A CA 1
ATOM 622 C C . LEU A 1 79 ? -8.875 0.121 2.627 1.00 83.75 79 LEU A C 1
ATOM 624 O O . LEU A 1 79 ? -9.863 0.354 3.322 1.00 83.75 79 LEU A O 1
ATOM 628 N N . LEU A 1 80 ? -8.236 -1.051 2.665 1.00 84.56 80 LEU A N 1
ATOM 629 C CA . LEU A 1 80 ? -8.634 -2.149 3.541 1.00 84.56 80 LEU A CA 1
ATOM 630 C C . LEU A 1 80 ? -8.503 -1.771 5.020 1.00 84.56 80 LEU A C 1
ATOM 632 O O . LEU A 1 80 ? -9.403 -2.075 5.799 1.00 84.56 80 LEU A O 1
ATOM 636 N N . GLN A 1 81 ? -7.432 -1.079 5.416 1.00 82.56 81 GLN A N 1
ATOM 637 C CA . GLN A 1 81 ? -7.276 -0.577 6.788 1.00 82.56 81 GLN A CA 1
ATOM 638 C C . GLN A 1 81 ? -8.401 0.393 7.157 1.00 82.56 81 GLN A C 1
ATOM 640 O O . GLN A 1 81 ? -9.041 0.216 8.196 1.00 82.56 81 GLN A O 1
ATOM 645 N N . GLY A 1 82 ? -8.692 1.360 6.280 1.00 79.12 82 GLY A N 1
ATOM 646 C CA . GLY A 1 82 ? -9.794 2.301 6.471 1.00 79.12 82 GLY A CA 1
ATOM 647 C C . GLY A 1 82 ? -11.152 1.598 6.551 1.00 79.12 82 GLY A C 1
ATOM 648 O O . GLY A 1 82 ? -11.949 1.866 7.449 1.00 79.12 82 GLY A O 1
ATOM 649 N N . PHE A 1 83 ? -11.406 0.638 5.664 1.00 81.06 83 PHE A N 1
ATOM 650 C CA . PHE A 1 83 ? -12.638 -0.145 5.665 1.00 81.06 83 PHE A CA 1
ATOM 651 C C . PHE A 1 83 ? -12.800 -0.978 6.942 1.00 81.06 83 PHE A C 1
ATOM 653 O O . PHE A 1 83 ? -13.866 -0.949 7.559 1.00 81.06 83 PHE A O 1
ATOM 660 N N . LEU A 1 84 ? -11.744 -1.663 7.389 1.00 78.94 84 LEU A N 1
ATOM 661 C CA . LEU A 1 84 ? -11.764 -2.409 8.645 1.00 78.94 84 LEU A CA 1
ATOM 662 C C . LEU A 1 84 ? -12.041 -1.466 9.816 1.00 78.94 84 LEU A C 1
ATOM 664 O O . LEU A 1 84 ? -12.950 -1.737 10.595 1.00 78.94 84 LEU A O 1
ATOM 668 N N . ALA A 1 85 ? -11.343 -0.328 9.903 1.00 77.25 85 ALA A N 1
ATOM 669 C CA . ALA A 1 85 ? -11.578 0.689 10.930 1.00 77.25 85 ALA A CA 1
ATOM 670 C C . ALA A 1 85 ? -13.032 1.192 10.928 1.00 77.25 85 ALA A C 1
ATOM 672 O O . ALA A 1 85 ? -13.648 1.321 11.989 1.00 77.25 85 ALA A O 1
ATOM 673 N N . LEU A 1 86 ? -13.619 1.406 9.749 1.00 76.25 86 LEU A N 1
ATOM 674 C CA . LEU A 1 86 ? -15.022 1.779 9.597 1.00 76.25 86 LEU A CA 1
ATOM 675 C C . LEU A 1 86 ? -15.967 0.692 10.130 1.00 76.25 86 LEU A C 1
ATOM 677 O O . LE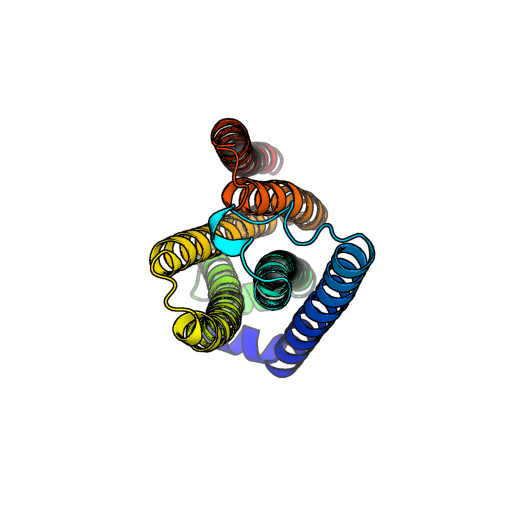U A 1 86 ? -16.896 1.009 10.876 1.00 76.25 86 LEU A O 1
ATOM 681 N N . GLN A 1 87 ? -15.727 -0.577 9.793 1.00 75.00 87 GLN A N 1
ATOM 682 C CA . GLN A 1 87 ? -16.504 -1.704 10.318 1.00 75.00 87 GLN A CA 1
ATOM 683 C C . GLN A 1 87 ? -16.404 -1.792 11.844 1.00 75.00 87 GLN A C 1
ATOM 685 O O . GLN A 1 87 ? -17.414 -2.030 12.514 1.00 75.00 87 GLN A O 1
ATOM 690 N N . ILE A 1 88 ? -15.224 -1.524 12.414 1.00 72.06 88 ILE A N 1
ATOM 691 C CA . ILE A 1 88 ? -15.042 -1.454 13.868 1.00 72.06 88 ILE A CA 1
ATOM 692 C C . ILE A 1 88 ? -15.960 -0.382 14.452 1.00 72.06 88 ILE A C 1
ATOM 694 O O . ILE A 1 88 ? -16.756 -0.682 15.342 1.00 72.06 88 ILE A O 1
ATOM 698 N N . ILE A 1 89 ? -15.892 0.842 13.926 1.00 68.62 89 ILE A N 1
ATOM 699 C CA . ILE A 1 89 ? -16.702 1.970 14.394 1.00 68.62 89 ILE A CA 1
ATOM 700 C C . ILE A 1 89 ? -18.193 1.633 14.289 1.00 68.62 89 ILE A C 1
ATOM 702 O O . ILE A 1 89 ? -18.901 1.679 15.297 1.00 68.62 89 ILE A O 1
ATOM 706 N N . ALA A 1 90 ? -18.666 1.207 13.117 1.00 69.69 90 ALA A N 1
ATOM 707 C CA . ALA A 1 90 ? -20.065 0.840 12.900 1.00 69.69 90 ALA A CA 1
ATOM 708 C C . ALA A 1 90 ? -20.520 -0.273 13.861 1.00 69.69 90 ALA A C 1
ATOM 710 O O . ALA A 1 90 ? -21.571 -0.170 14.497 1.00 69.69 90 ALA A O 1
ATOM 711 N N . SER A 1 91 ? -19.694 -1.304 14.059 1.00 66.12 91 SER A N 1
ATOM 712 C CA . SER A 1 91 ? -20.006 -2.397 14.980 1.00 66.12 91 SER A CA 1
ATOM 713 C C . SER A 1 91 ? -20.033 -1.961 16.450 1.00 66.12 91 SER A C 1
ATOM 715 O O . SER A 1 91 ? -20.840 -2.501 17.209 1.00 66.12 91 SER A O 1
ATOM 717 N N . THR A 1 92 ? -19.223 -0.974 16.859 1.00 62.38 92 THR A N 1
ATOM 718 C CA . THR A 1 92 ? -19.282 -0.405 18.218 1.00 62.38 92 THR A CA 1
ATOM 719 C C . THR A 1 92 ? -20.546 0.413 18.473 1.00 62.38 92 THR A C 1
ATOM 721 O O . THR A 1 92 ? -21.038 0.415 19.603 1.00 62.38 92 THR A O 1
ATOM 724 N N . PHE A 1 93 ? -21.114 1.050 17.444 1.00 60.28 93 PHE A N 1
ATOM 725 C CA . PHE A 1 93 ? -22.405 1.733 17.547 1.00 60.28 93 PHE A CA 1
ATOM 726 C C . PHE A 1 93 ? -23.575 0.750 17.652 1.00 60.28 93 PHE A C 1
ATOM 728 O O . PHE A 1 93 ? -24.464 0.951 18.478 1.00 60.28 93 PHE A O 1
ATOM 735 N N . VAL A 1 94 ? -23.542 -0.337 16.874 1.00 56.25 94 VAL A N 1
ATOM 736 C CA . VAL A 1 94 ? -24.613 -1.349 16.840 1.00 56.25 94 VAL A CA 1
ATOM 737 C C . VAL A 1 94 ? -24.558 -2.296 18.048 1.00 56.25 94 VAL A C 1
ATOM 739 O O . VAL A 1 94 ? -25.592 -2.679 18.580 1.00 56.25 94 VAL A O 1
ATOM 742 N N . ASN A 1 95 ? -23.365 -2.657 18.535 1.00 55.66 95 ASN A N 1
ATOM 743 C CA . ASN A 1 95 ? -23.181 -3.611 19.635 1.00 55.66 95 ASN A CA 1
ATOM 744 C C . ASN A 1 95 ? -22.564 -2.957 20.880 1.00 55.66 95 ASN A C 1
ATOM 746 O O . ASN A 1 95 ? -21.467 -3.336 21.308 1.00 55.66 95 ASN A O 1
ATOM 750 N N . ARG A 1 96 ? -23.288 -2.030 21.527 1.00 54.72 96 ARG A N 1
ATOM 751 C CA . ARG A 1 96 ? -22.899 -1.475 22.847 1.00 54.72 96 ARG A CA 1
ATOM 752 C C . ARG A 1 96 ? -22.531 -2.573 23.865 1.00 54.72 96 ARG A C 1
ATOM 754 O O . ARG A 1 96 ? -21.619 -2.380 24.667 1.00 54.72 96 ARG A O 1
ATOM 761 N N . GLN A 1 97 ? -23.160 -3.747 23.760 1.00 50.41 97 GLN A N 1
ATOM 762 C CA . GLN A 1 97 ? -22.894 -4.921 24.595 1.00 50.41 97 GLN A CA 1
ATOM 763 C C . GLN A 1 97 ? -21.489 -5.523 24.426 1.00 50.41 97 GLN A C 1
ATOM 765 O O . GLN A 1 97 ? -20.934 -5.992 25.408 1.00 50.41 97 GLN A O 1
ATOM 770 N N . ILE A 1 98 ? -20.859 -5.495 23.244 1.00 50.34 98 ILE A N 1
ATOM 771 C CA . ILE A 1 98 ? -19.534 -6.124 23.040 1.00 50.34 98 ILE A CA 1
ATOM 772 C C . ILE A 1 98 ? -18.416 -5.285 23.652 1.00 50.34 98 ILE A C 1
ATOM 774 O O . ILE A 1 98 ? -17.484 -5.830 24.240 1.00 50.34 98 ILE A O 1
ATOM 778 N N . VAL A 1 99 ? -18.529 -3.958 23.570 1.00 51.53 99 VAL A N 1
ATOM 779 C CA . VAL A 1 99 ? -17.604 -3.048 24.256 1.00 51.53 99 VAL A CA 1
ATOM 780 C C . VAL A 1 99 ? -17.776 -3.164 25.770 1.00 51.53 99 VAL A C 1
ATOM 782 O O . VAL A 1 99 ? -16.782 -3.130 26.483 1.00 51.53 99 VAL A O 1
ATOM 785 N N . GLN A 1 100 ? -18.999 -3.362 26.269 1.00 53.09 100 GLN A N 1
ATOM 786 C CA . GLN A 1 100 ? -19.258 -3.603 27.694 1.00 53.09 100 GLN A CA 1
ATOM 787 C C . GLN A 1 100 ? -18.763 -4.987 28.165 1.00 53.09 100 GLN A C 1
ATOM 789 O O . GLN A 1 100 ? -18.105 -5.068 29.197 1.00 53.09 100 GLN A O 1
ATOM 794 N N . LEU A 1 101 ? -18.984 -6.052 27.386 1.00 50.78 101 LEU A N 1
ATOM 795 C CA . LEU A 1 101 ? -18.551 -7.428 27.686 1.00 50.78 101 LEU A CA 1
ATOM 796 C C . LEU A 1 101 ? -17.031 -7.626 27.577 1.00 50.78 101 LEU A C 1
ATOM 798 O O . LEU A 1 101 ? -16.474 -8.481 28.261 1.00 50.78 101 LEU A O 1
ATOM 802 N N . ALA A 1 102 ? -16.342 -6.853 26.731 1.00 51.59 102 ALA A N 1
ATOM 803 C CA . ALA A 1 102 ? -14.882 -6.867 26.633 1.00 51.59 102 ALA A CA 1
ATOM 804 C C . ALA A 1 102 ? -14.195 -5.899 27.618 1.00 51.59 102 ALA A C 1
ATOM 806 O O . ALA A 1 102 ? -13.000 -6.056 27.876 1.00 51.59 102 ALA A O 1
ATOM 807 N N . ALA A 1 103 ? -14.921 -4.911 28.164 1.00 52.81 103 ALA A N 1
ATOM 808 C CA . ALA A 1 103 ? -14.360 -3.885 29.047 1.00 52.81 103 ALA A CA 1
ATOM 809 C C . ALA A 1 103 ? -14.151 -4.326 30.505 1.00 52.81 103 ALA A C 1
ATOM 811 O O . ALA A 1 103 ? -13.462 -3.650 31.264 1.00 52.81 103 ALA A O 1
ATOM 812 N N . ALA A 1 104 ? -14.673 -5.480 30.910 1.00 48.31 104 ALA A N 1
ATOM 813 C CA . ALA A 1 104 ? -14.323 -6.092 32.188 1.00 48.31 104 ALA A CA 1
ATOM 814 C C . ALA A 1 104 ? -13.265 -7.186 31.942 1.00 48.31 104 ALA A C 1
ATOM 816 O O . ALA A 1 104 ? -13.612 -8.227 31.377 1.00 48.31 104 ALA A O 1
ATOM 817 N N . PRO A 1 105 ? -11.972 -6.998 32.294 1.00 57.09 105 PRO A N 1
ATOM 818 C CA . PRO A 1 105 ? -11.351 -5.919 33.085 1.00 57.09 105 PRO A CA 1
ATOM 819 C C . PRO A 1 105 ? -10.544 -4.871 32.269 1.00 57.09 105 PRO A C 1
ATOM 821 O O . PRO A 1 105 ? -9.647 -4.224 32.807 1.00 57.09 105 PRO A O 1
ATOM 824 N N . MET A 1 106 ? -10.759 -4.727 30.955 1.00 60.38 106 MET A N 1
ATOM 825 C CA . MET A 1 106 ? -9.945 -3.846 30.093 1.00 60.38 106 MET A CA 1
ATOM 826 C C . MET 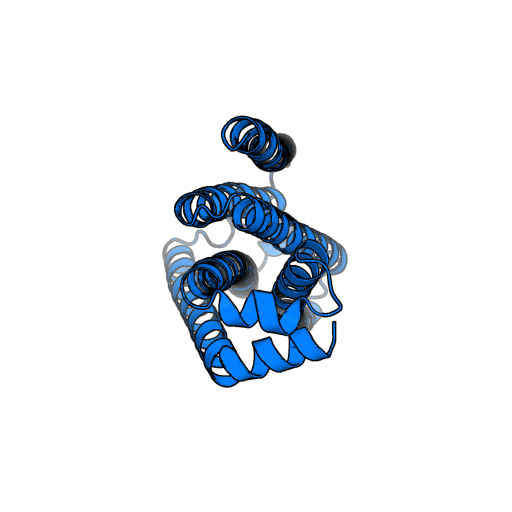A 1 106 ? -10.569 -2.463 29.835 1.00 60.38 106 MET A C 1
ATOM 828 O O . MET A 1 106 ? -11.723 -2.340 29.456 1.00 60.38 106 MET A O 1
ATOM 832 N N . THR A 1 107 ? -9.780 -1.387 29.916 1.00 66.25 107 THR A N 1
ATOM 833 C CA . THR A 1 107 ? -10.268 -0.045 29.543 1.00 66.25 107 THR A CA 1
ATOM 834 C C . THR A 1 107 ? -10.612 0.037 28.048 1.00 66.25 107 THR A C 1
ATOM 836 O O . THR A 1 107 ? -9.971 -0.605 27.213 1.00 66.25 107 THR A O 1
ATOM 839 N N . ARG A 1 108 ? -11.590 0.878 27.675 1.00 62.75 108 ARG A N 1
ATOM 840 C CA . ARG A 1 108 ? -11.995 1.088 26.265 1.00 62.75 108 ARG A CA 1
ATOM 841 C C . ARG A 1 108 ? -10.817 1.474 25.363 1.00 62.75 108 ARG A C 1
ATOM 843 O O . ARG A 1 108 ? -10.716 0.975 24.249 1.00 62.75 108 ARG A O 1
ATOM 850 N N . ALA A 1 109 ? -9.890 2.287 25.873 1.00 64.38 109 ALA A N 1
ATOM 851 C CA . ALA A 1 109 ? -8.662 2.648 25.165 1.00 64.38 109 ALA A CA 1
ATOM 852 C C . ALA A 1 109 ? -7.810 1.415 24.812 1.00 64.38 109 ALA A C 1
ATOM 854 O O . ALA A 1 109 ? -7.410 1.255 23.663 1.00 64.38 109 ALA A O 1
ATOM 855 N N . LYS A 1 110 ? -7.599 0.487 25.760 1.00 64.81 110 LYS A N 1
ATOM 856 C CA . LYS A 1 110 ? -6.857 -0.764 25.513 1.00 64.81 110 LYS A CA 1
ATOM 857 C C . LYS A 1 110 ? -7.538 -1.647 24.465 1.00 64.81 110 LYS A C 1
ATOM 859 O O . LYS A 1 110 ? -6.852 -2.347 23.725 1.00 64.81 110 LYS A O 1
ATOM 864 N N . ILE A 1 111 ? -8.868 -1.607 24.382 1.00 66.31 111 ILE A N 1
ATOM 865 C CA . ILE A 1 111 ? -9.624 -2.335 23.358 1.00 66.31 111 ILE A CA 1
ATOM 866 C C . ILE A 1 111 ? -9.387 -1.724 21.973 1.00 66.31 111 ILE A C 1
ATOM 868 O O . ILE A 1 111 ? -9.072 -2.466 21.045 1.00 66.31 111 ILE A O 1
ATOM 872 N N . TYR A 1 112 ? -9.460 -0.396 21.838 1.00 68.75 112 TYR A N 1
ATOM 873 C CA . TYR A 1 112 ? -9.205 0.287 20.566 1.00 68.75 112 TYR A CA 1
ATOM 874 C C . TYR A 1 112 ? -7.763 0.123 20.085 1.00 68.75 112 TYR A C 1
ATOM 876 O O . TYR A 1 112 ? -7.557 -0.237 18.930 1.00 68.75 112 TYR A O 1
ATOM 884 N N . TYR A 1 113 ? -6.769 0.272 20.966 1.00 69.1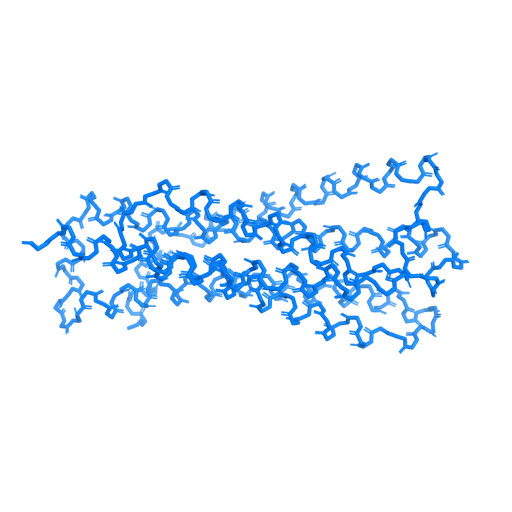9 113 TYR A N 1
ATOM 885 C CA . TYR A 1 113 ? -5.375 -0.028 20.617 1.00 69.19 113 TYR A CA 1
ATOM 886 C C . TYR A 1 113 ? -5.195 -1.492 20.208 1.00 69.19 113 TYR A C 1
ATOM 888 O O . TYR A 1 113 ? -4.470 -1.784 19.262 1.00 69.19 113 TYR A O 1
ATOM 896 N N . GLY A 1 114 ? -5.900 -2.412 20.873 1.00 68.62 114 GLY A N 1
ATOM 897 C CA . GLY A 1 114 ? -5.931 -3.817 20.483 1.00 68.62 114 GLY A CA 1
ATOM 898 C C . GLY A 1 114 ? -6.484 -4.045 19.085 1.00 68.62 114 GLY A C 1
ATOM 899 O O . GLY A 1 114 ? -5.908 -4.815 18.327 1.00 68.62 114 GLY A O 1
ATOM 900 N N . MET A 1 115 ? -7.564 -3.356 18.733 1.00 71.56 115 MET A N 1
ATOM 901 C CA . MET A 1 115 ? -8.191 -3.419 17.415 1.00 71.56 115 MET A CA 1
ATOM 902 C C . MET A 1 115 ? -7.308 -2.811 16.317 1.00 71.56 115 MET A C 1
ATOM 904 O O . MET A 1 115 ? -7.135 -3.430 15.273 1.00 71.56 115 MET A O 1
ATOM 908 N N . ILE A 1 116 ? -6.683 -1.659 16.569 1.00 75.94 116 ILE A N 1
ATOM 909 C CA . ILE A 1 116 ? -5.733 -1.025 15.638 1.00 75.94 116 ILE A CA 1
ATOM 910 C C . ILE A 1 116 ? -4.516 -1.927 15.417 1.00 75.94 116 ILE A C 1
ATOM 912 O O . ILE A 1 116 ? -4.095 -2.125 14.282 1.00 75.94 116 ILE A O 1
ATOM 916 N N . ALA A 1 117 ? -3.987 -2.534 16.483 1.00 75.25 117 ALA A N 1
ATOM 917 C CA . ALA A 1 117 ? -2.884 -3.484 16.377 1.00 75.25 117 ALA A CA 1
ATOM 918 C C . ALA A 1 117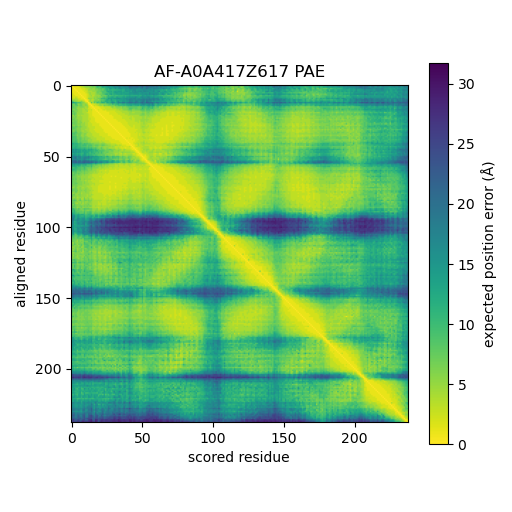 ? -3.270 -4.725 15.555 1.00 75.25 117 ALA A C 1
ATOM 920 O O . ALA A 1 117 ? -2.446 -5.234 14.805 1.00 75.25 117 ALA A O 1
ATOM 921 N N . VAL A 1 118 ? -4.518 -5.200 15.660 1.00 73.69 118 VAL A N 1
ATOM 922 C CA . VAL A 1 118 ? -5.030 -6.302 14.828 1.00 73.69 118 VAL A CA 1
ATOM 923 C C . VAL A 1 118 ? -5.102 -5.883 13.362 1.00 73.69 118 VAL A C 1
ATOM 925 O O . VAL A 1 118 ? -4.623 -6.634 12.517 1.00 73.69 118 VAL A O 1
ATOM 928 N N . ILE A 1 119 ? -5.656 -4.699 13.066 1.00 78.50 119 ILE A N 1
ATOM 929 C CA . ILE A 1 119 ? -5.699 -4.153 11.701 1.00 78.50 119 ILE A CA 1
ATOM 930 C C . ILE A 1 119 ? -4.278 -4.108 11.143 1.00 78.50 119 ILE A C 1
ATOM 932 O O . ILE A 1 119 ? -4.019 -4.747 10.132 1.00 78.50 119 ILE A O 1
ATOM 936 N N . GLY A 1 120 ? -3.353 -3.454 11.850 1.00 78.88 120 GLY A N 1
ATOM 937 C CA . GLY A 1 120 ? -1.966 -3.298 11.414 1.00 78.88 120 GLY A CA 1
ATOM 938 C C . GLY A 1 120 ? -1.210 -4.610 11.258 1.00 78.88 120 GLY A C 1
ATOM 939 O O . GLY A 1 120 ? -0.446 -4.759 10.313 1.00 78.88 120 GLY A O 1
ATOM 940 N N . PHE A 1 121 ? -1.443 -5.586 12.135 1.00 78.75 121 PHE A N 1
ATOM 941 C CA . PHE A 1 121 ? -0.840 -6.910 12.005 1.00 78.75 121 PHE A CA 1
ATOM 942 C C . PHE A 1 121 ? -1.334 -7.629 10.748 1.00 78.75 121 PHE A C 1
ATOM 944 O O . PHE A 1 121 ? -0.532 -8.160 9.987 1.00 78.75 121 PHE A O 1
ATOM 951 N N . ILE A 1 122 ? -2.646 -7.624 10.507 1.00 75.31 122 ILE A N 1
ATOM 952 C CA . ILE A 1 122 ? -3.246 -8.322 9.367 1.00 75.31 122 ILE A CA 1
ATOM 953 C C . ILE A 1 122 ? -2.829 -7.649 8.061 1.00 75.31 122 ILE A C 1
ATOM 955 O O . ILE A 1 122 ? -2.310 -8.312 7.168 1.00 75.31 122 ILE A O 1
ATOM 959 N N . THR A 1 123 ? -3.008 -6.336 7.952 1.00 78.06 123 THR A N 1
ATOM 960 C CA . THR A 1 123 ? -2.689 -5.597 6.728 1.00 78.06 123 THR A CA 1
ATOM 961 C C . THR A 1 123 ? -1.187 -5.481 6.492 1.00 78.06 123 THR A C 1
ATOM 963 O O . THR A 1 123 ? -0.752 -5.535 5.345 1.00 78.06 123 THR A O 1
ATOM 966 N N . GLY A 1 124 ? -0.392 -5.384 7.558 1.00 77.69 124 GLY A N 1
ATOM 967 C CA . GLY A 1 124 ? 1.064 -5.333 7.489 1.00 77.69 124 GLY A CA 1
ATOM 968 C C . GLY A 1 124 ? 1.684 -6.657 7.058 1.00 77.69 124 GLY A C 1
ATOM 969 O O . GLY A 1 124 ? 2.530 -6.656 6.172 1.00 77.69 124 GLY A O 1
ATOM 970 N N . ILE A 1 125 ? 1.233 -7.793 7.606 1.00 77.25 125 ILE A N 1
ATOM 971 C CA . ILE A 1 125 ? 1.698 -9.114 7.144 1.00 77.25 125 ILE A CA 1
ATOM 972 C C . ILE A 1 125 ? 1.367 -9.309 5.675 1.00 77.25 125 ILE A C 1
ATOM 974 O O . ILE A 1 125 ? 2.213 -9.774 4.921 1.00 77.25 125 ILE A O 1
ATOM 978 N N . ILE A 1 126 ? 0.152 -8.941 5.278 1.00 73.56 126 ILE A N 1
ATOM 979 C CA . ILE A 1 126 ? -0.294 -9.057 3.896 1.00 73.56 126 ILE A CA 1
ATOM 980 C C . ILE A 1 126 ? 0.617 -8.248 2.973 1.00 73.56 126 ILE A C 1
ATOM 982 O O . ILE A 1 126 ? 1.180 -8.834 2.055 1.00 73.56 126 ILE A O 1
ATOM 986 N N . LEU A 1 127 ? 0.809 -6.951 3.247 1.00 81.06 127 LEU A N 1
ATOM 987 C CA . LEU A 1 127 ? 1.628 -6.079 2.405 1.00 81.06 127 LEU A CA 1
ATOM 988 C C . LEU A 1 127 ? 3.071 -6.585 2.320 1.00 81.06 127 LEU A C 1
ATOM 990 O O . LEU A 1 127 ? 3.577 -6.793 1.220 1.00 81.06 127 LEU A O 1
ATOM 994 N N . MET A 1 128 ? 3.691 -6.866 3.470 1.00 80.12 128 MET A N 1
ATOM 995 C CA . MET A 1 128 ? 5.084 -7.317 3.543 1.00 80.12 128 MET A CA 1
ATOM 996 C C . MET A 1 128 ? 5.278 -8.680 2.870 1.00 80.12 128 MET A C 1
ATOM 998 O O . MET A 1 128 ? 6.299 -8.904 2.226 1.00 80.12 128 MET A O 1
ATOM 1002 N N . PHE A 1 129 ? 4.301 -9.587 2.974 1.00 78.75 129 PHE A N 1
ATOM 1003 C CA . PHE A 1 129 ? 4.346 -10.880 2.294 1.00 78.75 129 PHE A CA 1
ATOM 1004 C C . PHE A 1 129 ? 4.194 -10.725 0.778 1.00 78.75 129 PHE A C 1
ATOM 1006 O O . PHE A 1 129 ? 5.027 -11.237 0.033 1.00 78.75 129 PHE A O 1
ATOM 1013 N N . THR A 1 130 ? 3.177 -9.995 0.305 1.00 76.94 130 THR A N 1
ATOM 1014 C CA . THR A 1 130 ? 2.944 -9.793 -1.137 1.00 76.94 130 THR A CA 1
ATOM 1015 C C . THR A 1 130 ? 4.104 -9.062 -1.797 1.00 76.94 130 THR A C 1
ATOM 1017 O O . THR A 1 130 ? 4.567 -9.462 -2.864 1.00 76.94 130 THR A O 1
ATOM 1020 N N . HIS A 1 131 ? 4.624 -8.040 -1.124 1.00 78.69 131 HIS A N 1
ATOM 1021 C CA . HIS A 1 131 ? 5.775 -7.292 -1.586 1.00 78.69 131 HIS A CA 1
ATOM 1022 C C . HIS A 1 131 ? 7.043 -8.142 -1.547 1.00 78.69 131 HIS A C 1
ATOM 1024 O O . HIS A 1 131 ? 7.759 -8.187 -2.538 1.00 78.69 131 HIS A O 1
ATOM 1030 N N . GLY A 1 132 ? 7.287 -8.881 -0.459 1.00 76.50 132 GLY A N 1
ATOM 1031 C CA . GLY A 1 132 ? 8.437 -9.775 -0.334 1.00 76.50 132 GLY A CA 1
ATOM 1032 C C . GLY A 1 132 ? 8.476 -10.850 -1.421 1.00 76.50 132 GLY A C 1
ATOM 1033 O O . GLY A 1 132 ? 9.530 -11.083 -2.009 1.00 76.50 132 GLY A O 1
ATOM 1034 N N . VAL A 1 133 ? 7.333 -11.464 -1.747 1.00 80.00 133 VAL A N 1
ATOM 1035 C CA . VAL A 1 133 ? 7.233 -12.448 -2.838 1.00 80.00 133 VAL A CA 1
ATOM 1036 C C . VAL A 1 133 ? 7.457 -11.793 -4.201 1.00 80.00 133 VAL A C 1
ATOM 1038 O O . VAL A 1 133 ? 8.266 -12.293 -4.981 1.00 80.00 133 VAL A O 1
ATOM 1041 N N . GLY A 1 134 ? 6.786 -10.672 -4.492 1.00 75.75 134 GLY A N 1
ATOM 1042 C CA . GLY A 1 134 ? 6.956 -9.958 -5.763 1.00 75.75 134 GLY A CA 1
ATOM 1043 C C . GLY A 1 134 ? 8.401 -9.514 -5.979 1.00 75.75 134 GLY A C 1
ATOM 1044 O O . GLY A 1 134 ? 8.985 -9.733 -7.040 1.00 75.75 134 GLY A O 1
ATOM 1045 N N . LEU A 1 135 ? 9.013 -8.989 -4.924 1.00 73.31 135 LEU A N 1
ATOM 1046 C CA . LEU A 1 135 ? 10.399 -8.571 -4.912 1.00 73.31 135 LEU A CA 1
ATOM 1047 C C . LEU A 1 135 ? 11.352 -9.754 -5.130 1.00 73.31 135 LEU A C 1
ATOM 1049 O O . LEU A 1 135 ? 12.217 -9.643 -5.988 1.00 73.31 135 LEU A O 1
ATOM 1053 N N . LEU A 1 136 ? 11.170 -10.901 -4.464 1.00 73.88 136 LEU A N 1
ATOM 1054 C CA . LEU A 1 136 ? 11.988 -12.103 -4.703 1.00 73.88 136 LEU A CA 1
ATOM 1055 C C . LEU A 1 136 ? 11.910 -12.596 -6.156 1.00 73.88 136 LEU A C 1
ATOM 1057 O O . LEU A 1 136 ? 12.929 -12.990 -6.726 1.00 73.88 136 LEU A O 1
ATOM 1061 N N . LEU A 1 137 ? 10.726 -12.553 -6.772 1.00 78.75 137 LEU A N 1
ATOM 1062 C CA . LEU A 1 137 ? 10.546 -12.946 -8.173 1.00 78.75 137 LEU A CA 1
ATOM 1063 C C . LEU A 1 137 ? 11.313 -12.019 -9.121 1.00 78.75 137 LEU A C 1
ATOM 1065 O O . LEU A 1 137 ? 11.970 -12.479 -10.056 1.00 78.75 137 LEU A O 1
ATOM 1069 N N . ILE A 1 138 ? 11.293 -10.717 -8.847 1.00 75.69 138 ILE A N 1
ATOM 1070 C CA . ILE A 1 138 ? 12.023 -9.730 -9.644 1.00 75.69 138 ILE A CA 1
ATOM 1071 C C . ILE A 1 138 ? 13.515 -9.766 -9.354 1.00 75.69 138 ILE A C 1
ATOM 1073 O O . ILE A 1 138 ? 14.291 -9.645 -10.295 1.00 75.69 138 ILE A O 1
ATOM 1077 N N . CYS A 1 139 ? 13.937 -10.001 -8.109 1.00 71.88 139 CYS A N 1
ATOM 1078 C CA . CYS A 1 139 ? 15.332 -10.281 -7.771 1.00 71.88 139 CYS A CA 1
ATOM 1079 C C . CYS A 1 139 ? 15.856 -11.419 -8.629 1.00 71.88 139 CYS A C 1
ATOM 1081 O O . CYS A 1 139 ? 16.905 -11.292 -9.251 1.00 71.88 139 CYS A O 1
ATOM 1083 N N . TRP A 1 140 ? 15.127 -12.535 -8.649 1.00 76.19 140 TRP A N 1
ATOM 1084 C CA . TRP A 1 140 ? 15.538 -13.722 -9.376 1.00 76.19 140 TRP A CA 1
ATOM 1085 C C . TRP A 1 140 ? 15.641 -13.435 -10.874 1.00 76.19 140 TRP A C 1
ATOM 1087 O O . TRP A 1 140 ? 16.654 -13.764 -11.491 1.00 76.19 140 TRP A O 1
ATOM 1097 N N . TYR A 1 141 ? 14.651 -12.741 -11.436 1.00 74.00 141 TYR A N 1
ATOM 1098 C CA . TYR A 1 141 ? 14.655 -12.365 -12.844 1.00 74.00 141 TYR A CA 1
ATOM 1099 C C . TYR A 1 141 ? 15.771 -11.364 -13.192 1.00 74.00 141 TYR A C 1
ATOM 1101 O O . TYR A 1 141 ? 16.465 -11.541 -14.188 1.00 74.00 141 TYR A O 1
ATOM 1109 N N . LEU A 1 142 ? 15.997 -10.334 -12.372 1.00 71.00 142 LEU A N 1
ATOM 1110 C CA . LEU A 1 142 ? 17.003 -9.290 -12.611 1.00 71.00 142 LEU A CA 1
ATOM 1111 C C . LEU A 1 142 ? 18.432 -9.725 -12.268 1.00 71.00 142 LEU A C 1
ATOM 1113 O O . LEU A 1 142 ? 19.379 -9.188 -12.842 1.00 71.00 142 LEU A O 1
ATOM 1117 N N . HIS A 1 143 ? 18.618 -10.718 -11.395 1.00 67.81 143 HIS A N 1
ATOM 1118 C CA . HIS A 1 143 ? 19.926 -11.324 -11.129 1.00 67.81 143 HIS A CA 1
ATOM 1119 C C . HIS A 1 143 ? 20.528 -11.931 -12.407 1.00 67.81 143 HIS A C 1
ATOM 1121 O O . HIS A 1 143 ? 21.737 -11.850 -12.621 1.00 67.81 143 HIS A O 1
ATOM 1127 N N . VAL A 1 144 ? 19.684 -12.434 -13.319 1.00 62.94 144 VAL A N 1
ATOM 1128 C CA . VAL A 1 144 ? 20.094 -12.873 -14.668 1.00 62.94 144 VAL A CA 1
ATOM 1129 C C . VAL A 1 144 ? 20.760 -11.737 -15.465 1.00 62.94 144 VAL A C 1
ATOM 1131 O O . VAL A 1 144 ? 21.627 -11.995 -16.296 1.00 62.94 144 VAL A O 1
ATOM 1134 N N . PHE A 1 145 ? 20.434 -10.476 -15.165 1.00 59.94 145 PHE A N 1
ATOM 1135 C CA . PHE A 1 145 ? 20.942 -9.281 -15.846 1.00 59.94 145 PHE A CA 1
ATOM 1136 C C . PHE A 1 145 ? 22.070 -8.549 -15.085 1.00 59.94 145 PHE A C 1
ATOM 1138 O O . PHE A 1 145 ? 22.445 -7.449 -15.484 1.00 59.94 145 PHE A O 1
ATOM 1145 N N . LYS A 1 146 ? 22.648 -9.143 -14.022 1.00 61.09 146 LYS A N 1
ATOM 1146 C CA . LYS A 1 146 ? 23.803 -8.605 -13.254 1.00 61.09 146 LYS A CA 1
ATOM 1147 C C . LYS A 1 146 ? 23.616 -7.170 -12.731 1.00 61.09 146 LYS A C 1
ATOM 1149 O O . LYS A 1 146 ? 24.528 -6.343 -12.780 1.00 61.09 146 LYS A O 1
ATOM 1154 N N . PHE A 1 147 ? 22.426 -6.863 -12.228 1.00 61.66 147 PHE A N 1
ATOM 1155 C CA . PHE A 1 147 ? 22.077 -5.513 -11.803 1.00 61.66 147 PHE A CA 1
ATOM 1156 C C . PHE A 1 147 ? 22.395 -5.243 -10.319 1.00 61.66 147 PHE A C 1
ATOM 1158 O O . PHE A 1 147 ? 21.705 -5.735 -9.430 1.00 61.66 147 PHE A O 1
ATOM 1165 N N . ASN A 1 148 ? 23.412 -4.420 -10.035 1.00 58.12 148 ASN A N 1
ATOM 1166 C CA . ASN A 1 148 ? 23.925 -4.202 -8.668 1.00 58.12 148 ASN A CA 1
ATOM 1167 C C . ASN A 1 148 ? 23.195 -3.110 -7.848 1.00 58.12 148 ASN A C 1
ATOM 1169 O O . ASN A 1 148 ? 23.440 -2.981 -6.652 1.00 58.12 148 ASN A O 1
ATOM 1173 N N . GLY A 1 149 ? 22.274 -2.336 -8.441 1.00 60.22 149 GLY A N 1
ATOM 1174 C CA . GLY A 1 149 ? 21.521 -1.266 -7.752 1.00 60.22 149 GLY A CA 1
ATOM 1175 C C . GLY A 1 149 ? 20.276 -1.727 -6.978 1.00 60.22 149 GLY A C 1
ATOM 1176 O O . GLY A 1 149 ? 19.545 -0.909 -6.422 1.00 60.22 149 GLY A O 1
ATOM 1177 N N . PHE A 1 150 ? 20.009 -3.033 -6.958 1.00 63.50 150 PHE A N 1
ATOM 1178 C CA . PHE A 1 150 ? 18.729 -3.594 -6.529 1.00 63.50 150 PHE A CA 1
ATOM 1179 C C . PHE A 1 150 ? 18.470 -3.486 -5.013 1.00 63.50 150 PHE A C 1
ATOM 1181 O O . PHE A 1 150 ? 17.348 -3.227 -4.585 1.00 63.50 150 PHE A O 1
ATOM 1188 N N . ILE A 1 151 ? 19.514 -3.617 -4.190 1.00 66.44 151 ILE A N 1
ATOM 1189 C CA . ILE A 1 151 ? 19.399 -3.558 -2.721 1.00 66.44 151 ILE A CA 1
ATOM 1190 C C . ILE A 1 151 ? 18.904 -2.180 -2.256 1.00 66.44 151 ILE A C 1
ATOM 1192 O O . ILE A 1 151 ? 18.107 -2.083 -1.327 1.00 66.44 151 ILE A O 1
ATOM 1196 N N . LEU A 1 152 ? 19.333 -1.106 -2.924 1.00 67.12 152 LEU A N 1
ATOM 1197 C CA . LEU A 1 152 ? 18.912 0.251 -2.578 1.00 67.12 152 LEU A CA 1
ATOM 1198 C C . LEU A 1 152 ? 17.428 0.489 -2.903 1.00 67.12 152 LEU A C 1
ATOM 1200 O O . LEU A 1 152 ? 16.736 1.145 -2.126 1.00 67.12 152 LEU A O 1
ATOM 1204 N N . LEU A 1 153 ? 16.938 -0.059 -4.021 1.00 67.69 153 LEU A N 1
ATOM 1205 C CA . LEU A 1 153 ? 15.519 -0.019 -4.393 1.00 67.69 153 LEU A CA 1
ATOM 1206 C C . LEU A 1 153 ? 14.664 -0.777 -3.366 1.00 67.69 153 LEU A C 1
ATOM 1208 O O . LEU A 1 153 ? 13.670 -0.249 -2.883 1.00 67.69 153 LEU A O 1
ATOM 1212 N N . LEU A 1 154 ? 15.125 -1.956 -2.942 1.00 67.88 154 LEU A N 1
ATOM 1213 C CA . LEU A 1 154 ? 14.474 -2.782 -1.922 1.00 67.88 154 LEU A CA 1
ATOM 1214 C C . LEU A 1 154 ? 14.337 -2.064 -0.576 1.00 67.88 154 LEU A C 1
ATOM 1216 O O . LEU A 1 154 ? 13.262 -2.063 0.020 1.00 67.88 154 LEU A O 1
ATOM 1220 N N . ILE A 1 155 ? 15.412 -1.424 -0.106 1.00 72.25 155 ILE A N 1
ATOM 1221 C CA . ILE A 1 155 ? 15.396 -0.665 1.153 1.00 72.25 155 ILE A CA 1
ATOM 1222 C C . ILE A 1 155 ? 14.418 0.512 1.059 1.00 72.25 155 ILE A C 1
ATOM 1224 O O . ILE A 1 155 ? 13.655 0.752 1.997 1.00 72.25 155 ILE A O 1
ATOM 1228 N N . LYS A 1 156 ? 14.409 1.228 -0.074 1.00 74.25 156 LYS A N 1
ATOM 1229 C CA . LYS A 1 156 ? 13.457 2.319 -0.320 1.00 74.25 156 LYS A CA 1
ATOM 1230 C C . LYS A 1 156 ? 12.013 1.820 -0.314 1.00 74.25 156 LYS A C 1
ATOM 1232 O O . LYS A 1 156 ? 11.172 2.428 0.344 1.00 74.25 156 LYS A O 1
ATOM 1237 N N . ASP A 1 157 ? 11.733 0.703 -0.976 1.00 75.81 157 ASP A N 1
ATOM 1238 C CA . ASP A 1 157 ? 10.382 0.153 -1.054 1.00 75.81 157 ASP A CA 1
ATOM 1239 C C . ASP A 1 157 ? 9.876 -0.337 0.306 1.00 75.81 157 ASP A C 1
ATOM 1241 O O . ASP A 1 157 ? 8.722 -0.109 0.658 1.00 75.81 157 ASP A O 1
ATOM 1245 N N . TRP A 1 158 ? 10.736 -0.963 1.108 1.00 77.81 158 TRP A N 1
ATOM 1246 C CA . TRP A 1 158 ? 10.392 -1.358 2.477 1.00 77.81 158 TRP A CA 1
ATOM 1247 C C . TRP A 1 158 ? 10.122 -0.153 3.379 1.00 77.81 158 TRP A C 1
ATOM 1249 O O . TRP A 1 158 ? 9.194 -0.172 4.188 1.00 77.81 158 TRP A O 1
ATOM 1259 N N . PHE A 1 159 ? 10.907 0.917 3.238 1.00 80.38 159 PHE A N 1
ATOM 1260 C CA . PHE A 1 159 ? 10.652 2.159 3.962 1.00 80.38 159 PHE A CA 1
ATOM 1261 C C . PHE A 1 159 ? 9.301 2.771 3.569 1.00 80.38 159 PHE A C 1
ATOM 1263 O O . PHE A 1 159 ? 8.532 3.178 4.443 1.00 80.38 159 PHE A O 1
ATOM 1270 N N . LEU A 1 160 ? 8.980 2.784 2.270 1.00 78.81 160 LEU A N 1
ATOM 1271 C CA . LEU A 1 160 ? 7.681 3.233 1.773 1.00 78.81 160 LEU A CA 1
ATOM 1272 C C . LEU A 1 160 ? 6.544 2.371 2.333 1.00 78.81 160 LEU A C 1
ATOM 1274 O O . LEU A 1 160 ? 5.567 2.925 2.820 1.00 78.81 160 LEU A O 1
ATOM 1278 N N . ASP A 1 161 ? 6.670 1.048 2.372 1.00 81.69 161 ASP A N 1
ATOM 1279 C CA . ASP A 1 161 ? 5.648 0.175 2.967 1.00 81.69 161 ASP A CA 1
ATOM 1280 C C . ASP A 1 161 ? 5.352 0.518 4.428 1.00 81.69 161 ASP A C 1
ATOM 1282 O O . ASP A 1 161 ? 4.188 0.639 4.822 1.00 81.69 161 ASP A O 1
ATOM 1286 N N . ILE A 1 162 ? 6.400 0.720 5.230 1.00 81.56 162 ILE A N 1
ATOM 1287 C CA . ILE A 1 162 ? 6.262 1.120 6.634 1.00 81.56 162 ILE A CA 1
ATOM 1288 C C . ILE A 1 162 ? 5.559 2.478 6.727 1.00 81.56 162 ILE A C 1
ATOM 1290 O O . ILE A 1 162 ? 4.673 2.654 7.569 1.00 81.56 162 ILE A O 1
ATOM 1294 N N . LEU A 1 163 ? 5.905 3.430 5.857 1.00 80.31 163 LEU A N 1
ATOM 1295 C CA . LEU A 1 163 ? 5.271 4.748 5.807 1.00 80.31 163 LEU A CA 1
ATOM 1296 C C . LEU A 1 163 ? 3.779 4.649 5.446 1.00 80.31 163 LEU A C 1
ATOM 1298 O O . LEU A 1 163 ? 2.945 5.236 6.131 1.00 80.31 163 LEU A O 1
ATOM 1302 N N . PHE A 1 164 ? 3.425 3.860 4.429 1.00 80.62 164 PHE A N 1
ATOM 1303 C CA . PHE A 1 164 ? 2.040 3.634 4.004 1.00 80.62 164 PHE A CA 1
ATOM 1304 C C . PHE A 1 164 ? 1.206 2.964 5.105 1.00 80.62 164 PHE A C 1
ATOM 1306 O O . PHE A 1 164 ? 0.105 3.430 5.420 1.00 80.62 164 PHE A O 1
ATOM 1313 N N . ILE A 1 165 ? 1.736 1.906 5.733 1.00 81.44 165 ILE A N 1
ATOM 1314 C CA . ILE A 1 165 ? 1.066 1.218 6.844 1.00 81.44 165 ILE A CA 1
ATOM 1315 C C . ILE A 1 165 ? 0.885 2.178 8.022 1.00 81.44 165 ILE A C 1
ATOM 1317 O O . ILE A 1 165 ? -0.219 2.303 8.546 1.00 81.44 165 ILE A O 1
ATOM 1321 N N . SER A 1 166 ? 1.944 2.870 8.444 1.00 79.44 166 SER A N 1
ATOM 1322 C CA . SER A 1 166 ? 1.891 3.744 9.620 1.00 79.44 166 SER A CA 1
ATOM 1323 C C . SER A 1 166 ? 0.962 4.943 9.419 1.00 79.44 166 SER A C 1
ATOM 1325 O O . SER A 1 166 ? 0.150 5.220 10.302 1.00 79.44 166 SER A O 1
ATOM 1327 N N . ALA A 1 167 ? 1.005 5.606 8.260 1.00 78.00 167 ALA A N 1
ATOM 1328 C CA . ALA A 1 167 ? 0.130 6.736 7.950 1.00 78.00 167 ALA A CA 1
ATOM 1329 C C . ALA A 1 167 ? -1.353 6.328 7.928 1.00 78.00 167 ALA A C 1
ATOM 1331 O O . ALA A 1 167 ? -2.205 7.026 8.487 1.00 78.00 167 ALA A O 1
ATOM 1332 N N . SER A 1 168 ? -1.668 5.173 7.336 1.00 78.88 168 SER A N 1
ATOM 1333 C CA . SER A 1 168 ? -3.040 4.662 7.290 1.00 78.88 168 SER A CA 1
ATOM 1334 C C . SER A 1 168 ? -3.541 4.220 8.669 1.00 78.88 168 SER A C 1
ATOM 1336 O O . SER A 1 168 ? -4.633 4.628 9.074 1.00 78.88 168 SER A O 1
ATOM 1338 N N . LEU A 1 169 ? -2.728 3.497 9.450 1.00 80.12 169 LEU A N 1
ATOM 1339 C CA . LEU A 1 169 ? -3.073 3.118 10.825 1.00 80.12 169 LEU A CA 1
ATOM 1340 C C . LEU A 1 169 ? -3.284 4.333 11.723 1.00 80.12 169 LEU A C 1
ATOM 1342 O O . LEU A 1 169 ? -4.178 4.324 12.568 1.00 80.12 169 LEU A O 1
ATOM 1346 N N . PHE A 1 170 ? -2.485 5.378 11.532 1.00 77.12 170 PHE A N 1
ATOM 1347 C CA . PHE A 1 170 ? -2.608 6.618 12.279 1.00 77.12 170 PHE A CA 1
ATOM 1348 C C . PHE A 1 170 ? -3.929 7.338 11.981 1.00 77.12 170 PHE A C 1
ATOM 1350 O O . PHE A 1 170 ? -4.646 7.719 12.908 1.00 77.12 170 PHE A O 1
ATOM 1357 N N . SER A 1 171 ? -4.304 7.449 10.702 1.00 75.62 171 SER A N 1
ATOM 1358 C CA . SER A 1 171 ? -5.623 7.966 10.319 1.00 75.62 171 SER A CA 1
ATOM 1359 C C . SER A 1 171 ? -6.761 7.118 10.911 1.00 75.62 171 SER A C 1
ATOM 1361 O O . SER A 1 171 ? -7.679 7.655 11.540 1.00 75.62 171 SER A O 1
ATOM 1363 N N . CYS A 1 172 ? -6.666 5.788 10.806 1.00 76.31 172 CYS A N 1
ATOM 1364 C CA . CYS A 1 172 ? -7.649 4.866 11.375 1.00 76.31 172 CYS A CA 1
ATOM 1365 C C . CYS A 1 172 ? -7.797 5.052 12.890 1.00 76.31 172 CYS A C 1
ATOM 1367 O O . CYS A 1 172 ? -8.917 5.106 13.401 1.00 76.31 172 CYS A O 1
ATOM 1369 N N . ALA A 1 173 ? -6.681 5.194 13.610 1.00 75.12 173 ALA A N 1
ATOM 1370 C CA . ALA A 1 173 ? -6.672 5.406 15.051 1.00 75.12 173 ALA A CA 1
ATOM 1371 C C . ALA A 1 173 ? -7.430 6.678 15.443 1.00 75.12 173 ALA A C 1
ATOM 1373 O O . ALA A 1 173 ? -8.290 6.645 16.324 1.00 75.12 173 ALA A O 1
ATOM 1374 N N . ILE A 1 174 ? -7.159 7.784 14.751 1.00 71.75 174 ILE A N 1
ATOM 1375 C CA . ILE A 1 174 ? -7.808 9.072 15.008 1.00 71.75 174 ILE A CA 1
ATOM 1376 C C . ILE A 1 174 ? -9.302 8.993 14.709 1.00 71.75 174 ILE A C 1
ATOM 1378 O O . ILE A 1 174 ? -10.128 9.406 15.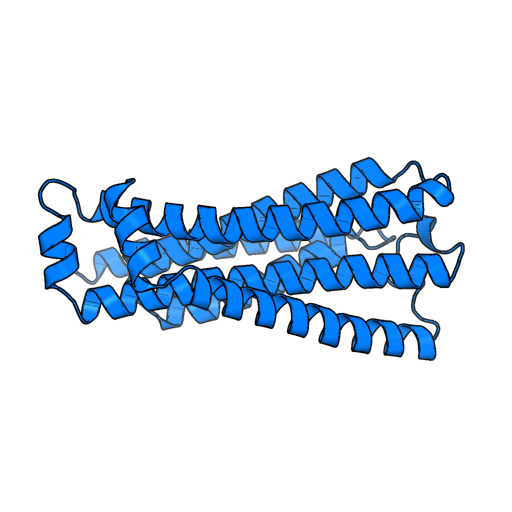524 1.00 71.75 174 ILE A O 1
ATOM 1382 N N . ALA A 1 175 ? -9.677 8.400 13.581 1.00 69.31 175 ALA A N 1
ATOM 1383 C CA . ALA A 1 175 ? -11.077 8.280 13.223 1.00 69.31 175 ALA A CA 1
ATOM 1384 C C . ALA A 1 175 ? -11.869 7.369 14.170 1.00 69.31 175 ALA A C 1
ATOM 1386 O O . ALA A 1 175 ? -13.035 7.649 14.449 1.00 69.31 175 ALA A O 1
ATOM 1387 N N . MET A 1 176 ? -11.248 6.317 14.711 1.00 70.50 176 MET A N 1
ATOM 1388 C CA . MET A 1 176 ? -11.852 5.472 15.745 1.00 70.50 176 MET A CA 1
ATOM 1389 C C . MET A 1 176 ? -12.081 6.228 17.058 1.00 70.50 176 MET A C 1
ATOM 1391 O O . MET A 1 176 ? -13.069 5.963 17.744 1.00 70.50 176 MET A O 1
ATOM 1395 N N . ILE A 1 177 ? -11.215 7.190 17.392 1.00 68.94 177 ILE A N 1
ATOM 1396 C CA . ILE A 1 177 ? -11.384 8.062 18.562 1.00 68.94 177 ILE A CA 1
ATOM 1397 C C . ILE A 1 177 ? -12.534 9.053 18.335 1.00 68.94 177 ILE A C 1
ATOM 1399 O O . ILE A 1 177 ? -13.408 9.171 19.190 1.00 68.94 177 ILE A O 1
ATOM 1403 N N . ILE A 1 178 ? -12.572 9.706 17.168 1.00 66.94 178 ILE A N 1
ATOM 1404 C CA . ILE A 1 178 ? -13.593 10.711 16.808 1.00 66.94 178 ILE A CA 1
ATOM 1405 C C . ILE A 1 178 ? -14.942 10.052 16.442 1.00 66.94 178 ILE A C 1
ATOM 1407 O O . ILE A 1 178 ? -15.985 10.701 16.418 1.00 66.94 178 ILE A O 1
ATOM 1411 N N . LYS A 1 179 ? -14.943 8.746 16.149 1.00 66.75 179 LYS A N 1
ATOM 1412 C CA . LYS A 1 179 ? -16.096 7.947 15.695 1.00 66.75 179 LYS A CA 1
ATOM 1413 C C . LYS A 1 179 ? -16.802 8.493 14.444 1.00 66.75 179 LYS A C 1
ATOM 1415 O O . LYS A 1 179 ? -17.993 8.252 14.250 1.00 66.75 179 LYS A O 1
ATOM 1420 N N . LYS A 1 180 ? -16.085 9.204 13.567 1.00 67.00 180 LYS A N 1
ATOM 1421 C CA . LYS A 1 180 ? -16.633 9.742 12.311 1.00 67.00 180 LYS A CA 1
ATOM 1422 C C . LYS A 1 180 ? -16.149 8.939 11.107 1.00 67.00 180 LYS A C 1
ATOM 1424 O O . LYS A 1 180 ? -15.017 9.082 10.659 1.00 67.00 180 LYS A O 1
ATOM 1429 N N . ALA A 1 181 ? -17.060 8.152 10.540 1.00 60.22 181 ALA A N 1
ATOM 1430 C CA . ALA A 1 181 ? -16.847 7.340 9.342 1.00 60.22 181 ALA A CA 1
ATOM 1431 C C . ALA A 1 181 ? -16.344 8.143 8.127 1.00 60.22 181 ALA A C 1
ATOM 1433 O O . ALA A 1 181 ? -15.390 7.738 7.469 1.00 60.22 181 ALA A O 1
ATOM 1434 N N . GLY A 1 182 ? -16.953 9.306 7.857 1.00 58.97 182 GLY A N 1
ATOM 1435 C CA . GLY A 1 182 ? -16.584 10.154 6.715 1.00 58.97 182 GLY A CA 1
ATOM 1436 C C . GLY A 1 182 ? -15.146 10.678 6.778 1.00 58.97 182 GLY A C 1
ATOM 1437 O O . GLY A 1 182 ? -14.537 10.911 5.740 1.00 58.97 182 GLY A O 1
ATOM 1438 N N . TYR A 1 183 ? -14.584 10.784 7.987 1.00 64.50 183 TYR A N 1
ATOM 1439 C CA . TYR A 1 183 ? -13.199 11.194 8.206 1.00 64.50 183 TYR A CA 1
ATOM 1440 C C . TYR A 1 183 ? -12.198 10.133 7.739 1.00 64.50 183 TYR A C 1
ATOM 1442 O O . TYR A 1 183 ? -11.138 10.474 7.228 1.00 64.50 183 TYR A O 1
ATOM 1450 N N . ILE A 1 184 ? -12.540 8.845 7.867 1.00 66.88 184 ILE A N 1
ATOM 1451 C CA . ILE A 1 184 ? -11.680 7.730 7.436 1.00 66.88 184 ILE A CA 1
ATOM 1452 C C . ILE A 1 184 ? -11.487 7.772 5.931 1.00 66.88 184 ILE A C 1
ATOM 1454 O O . ILE A 1 184 ? -10.365 7.685 5.446 1.00 66.88 184 ILE A O 1
ATOM 1458 N N . ILE A 1 185 ? -12.589 7.888 5.193 1.00 65.69 185 ILE A N 1
ATOM 1459 C CA . ILE A 1 185 ? -12.575 7.740 3.740 1.00 65.69 185 ILE A CA 1
ATOM 1460 C C . ILE A 1 185 ? -11.832 8.917 3.104 1.00 65.69 185 ILE A C 1
ATOM 1462 O O . ILE A 1 185 ? -10.931 8.694 2.300 1.00 65.69 185 ILE A O 1
ATOM 1466 N N . SER A 1 186 ? -12.131 10.157 3.509 1.00 62.12 186 SER A N 1
ATOM 1467 C CA . SER A 1 186 ? -11.475 11.342 2.944 1.00 62.12 186 SER A CA 1
ATOM 1468 C C . SER A 1 186 ? -9.976 11.391 3.249 1.00 62.12 186 SER A C 1
ATOM 1470 O O . SER A 1 186 ? -9.178 11.657 2.352 1.00 62.12 186 SER A O 1
ATOM 1472 N N . THR A 1 187 ? -9.570 11.074 4.482 1.00 71.06 187 THR A N 1
ATOM 1473 C CA . THR A 1 187 ? -8.149 11.068 4.864 1.00 71.06 187 THR A CA 1
ATOM 1474 C C . THR A 1 187 ? -7.388 9.893 4.262 1.00 71.06 187 THR A C 1
ATOM 1476 O O . THR A 1 187 ? -6.246 10.071 3.853 1.00 71.06 187 THR A O 1
ATOM 1479 N N . THR A 1 188 ? -8.004 8.713 4.143 1.00 70.44 188 THR A N 1
ATOM 1480 C CA . THR A 1 188 ? -7.380 7.554 3.485 1.00 70.44 188 THR A CA 1
ATOM 1481 C C . THR A 1 188 ? -7.156 7.840 2.003 1.00 70.44 188 THR A C 1
ATOM 1483 O O . THR A 1 188 ? -6.054 7.620 1.513 1.00 70.44 188 THR A O 1
ATOM 1486 N N . ILE A 1 189 ? -8.149 8.400 1.304 1.00 71.94 189 ILE A N 1
ATOM 1487 C CA . ILE A 1 189 ? -8.013 8.789 -0.109 1.00 71.94 189 ILE A CA 1
ATOM 1488 C C . ILE A 1 189 ? -6.944 9.878 -0.274 1.00 71.94 189 ILE A C 1
ATOM 1490 O O . ILE A 1 189 ? -6.076 9.751 -1.135 1.00 71.94 189 ILE A O 1
ATOM 1494 N N . GLY A 1 190 ? -6.955 10.916 0.569 1.00 72.44 190 GLY A N 1
ATOM 1495 C CA . GLY A 1 190 ? -5.946 11.978 0.529 1.00 72.44 190 GLY A CA 1
ATOM 1496 C C . GLY A 1 190 ? -4.524 11.455 0.755 1.00 72.44 190 GLY A C 1
ATOM 1497 O O . GLY A 1 190 ? -3.614 11.796 0.001 1.00 72.44 190 GLY A O 1
ATOM 1498 N N . LEU A 1 191 ? -4.335 10.571 1.740 1.00 75.00 191 LEU A N 1
ATOM 1499 C CA . LEU A 1 191 ? -3.039 9.947 2.013 1.00 75.00 191 LEU A CA 1
ATOM 1500 C C . LEU A 1 191 ? -2.594 9.020 0.876 1.00 75.00 191 LEU A C 1
ATOM 1502 O O . LEU A 1 191 ? -1.415 9.032 0.543 1.00 75.00 191 LEU A O 1
ATOM 1506 N N . ILE A 1 192 ? -3.509 8.273 0.245 1.00 77.00 192 ILE A N 1
ATOM 1507 C CA . ILE A 1 192 ? -3.194 7.466 -0.945 1.00 77.00 192 ILE A CA 1
ATOM 1508 C C . ILE A 1 192 ? -2.650 8.363 -2.055 1.00 77.00 192 ILE A C 1
ATOM 1510 O O . ILE A 1 192 ? -1.586 8.077 -2.591 1.00 77.00 192 ILE A O 1
ATOM 1514 N N . ILE A 1 193 ? -3.324 9.475 -2.364 1.00 74.81 193 ILE A N 1
ATOM 1515 C CA . ILE A 1 193 ? -2.877 10.392 -3.420 1.00 74.81 193 ILE A CA 1
ATOM 1516 C C . ILE A 1 193 ? -1.469 10.917 -3.109 1.00 74.81 193 ILE A C 1
ATOM 1518 O O . ILE A 1 193 ? -0.585 10.829 -3.961 1.00 74.81 193 ILE A O 1
ATOM 1522 N N . ILE A 1 194 ? -1.228 11.416 -1.895 1.00 73.31 194 ILE A N 1
ATOM 1523 C CA . ILE A 1 194 ? 0.072 11.991 -1.514 1.00 73.31 194 ILE A CA 1
ATOM 1524 C C . ILE A 1 194 ? 1.180 10.926 -1.550 1.00 73.31 194 ILE A C 1
ATOM 1526 O O . ILE A 1 194 ? 2.247 11.157 -2.121 1.00 73.31 194 ILE A O 1
ATOM 1530 N N . LEU A 1 195 ? 0.931 9.747 -0.978 1.00 71.88 195 LEU A N 1
ATOM 1531 C CA . LEU A 1 195 ? 1.930 8.688 -0.850 1.00 71.88 195 LEU A CA 1
ATOM 1532 C C . LEU A 1 195 ? 2.210 7.975 -2.181 1.00 71.88 195 LEU A C 1
ATOM 1534 O O . LEU A 1 195 ? 3.357 7.622 -2.453 1.00 71.88 195 LEU A O 1
ATOM 1538 N N . CYS A 1 196 ? 1.209 7.810 -3.050 1.00 73.81 196 CYS A N 1
ATOM 1539 C CA . CYS A 1 196 ? 1.414 7.291 -4.403 1.00 73.81 196 CYS A CA 1
ATOM 1540 C C . CYS A 1 196 ? 2.271 8.250 -5.238 1.00 73.81 196 CYS A C 1
ATOM 1542 O O . CYS A 1 196 ? 3.222 7.811 -5.880 1.00 73.81 196 CYS A O 1
ATOM 1544 N N . ASN A 1 197 ? 2.007 9.559 -5.175 1.00 72.94 197 ASN A N 1
ATOM 1545 C CA . ASN A 1 197 ? 2.856 10.547 -5.846 1.00 72.94 197 ASN A CA 1
ATOM 1546 C C . ASN A 1 197 ? 4.284 10.554 -5.273 1.00 72.94 197 ASN A C 1
ATOM 1548 O O . ASN A 1 197 ? 5.247 10.710 -6.020 1.00 72.94 197 ASN A O 1
ATOM 1552 N N . MET A 1 198 ? 4.441 10.327 -3.964 1.00 71.00 198 MET A N 1
ATOM 1553 C CA . MET A 1 198 ? 5.752 10.264 -3.311 1.00 71.00 198 MET A CA 1
ATOM 1554 C C . MET A 1 198 ? 6.548 9.043 -3.771 1.00 71.00 198 MET A C 1
ATOM 1556 O O . MET A 1 198 ? 7.744 9.152 -4.039 1.00 71.00 198 MET A O 1
ATOM 1560 N N . ALA A 1 199 ? 5.880 7.895 -3.897 1.00 70.25 199 ALA A N 1
ATOM 1561 C CA . ALA A 1 199 ? 6.478 6.677 -4.418 1.00 70.25 199 ALA A CA 1
ATOM 1562 C C . ALA A 1 199 ? 6.940 6.879 -5.871 1.00 70.25 199 ALA A C 1
ATOM 1564 O O . ALA A 1 199 ? 8.113 6.664 -6.160 1.00 70.25 199 ALA A O 1
ATOM 1565 N N . VAL A 1 200 ? 6.082 7.404 -6.755 1.00 73.62 200 VAL A N 1
ATOM 1566 C CA . VAL A 1 200 ? 6.454 7.706 -8.152 1.00 73.62 200 VAL A CA 1
ATOM 1567 C C . VAL A 1 200 ? 7.642 8.675 -8.227 1.00 73.62 200 VAL A C 1
ATOM 1569 O O . VAL A 1 200 ? 8.610 8.396 -8.932 1.00 73.62 200 VAL A O 1
ATOM 1572 N N . ALA A 1 201 ? 7.636 9.758 -7.442 1.00 71.12 201 ALA A N 1
ATOM 1573 C CA . ALA A 1 201 ? 8.746 10.715 -7.390 1.00 71.12 201 ALA A CA 1
ATOM 1574 C C . ALA A 1 201 ? 10.067 10.085 -6.910 1.00 71.12 201 ALA A C 1
ATOM 1576 O O . ALA A 1 201 ? 11.143 10.525 -7.305 1.00 71.12 201 ALA A O 1
ATOM 1577 N N . SER A 1 202 ? 10.005 9.047 -6.071 1.00 69.38 202 SER A N 1
ATOM 1578 C CA . SER A 1 202 ? 11.197 8.348 -5.580 1.00 69.38 202 SER A CA 1
ATOM 1579 C C . SER A 1 202 ? 11.833 7.408 -6.614 1.00 69.38 202 SER A C 1
ATOM 1581 O O . SER A 1 202 ? 12.998 7.026 -6.446 1.00 69.38 202 SER A O 1
ATOM 1583 N N . TYR A 1 203 ? 11.087 7.069 -7.674 1.00 66.88 203 TYR A N 1
ATOM 1584 C CA . TYR A 1 203 ? 11.537 6.227 -8.782 1.00 66.88 203 TYR A CA 1
ATOM 1585 C C . TYR A 1 203 ? 11.985 7.015 -10.026 1.00 66.88 203 TYR A C 1
ATOM 1587 O O . TYR A 1 203 ? 12.602 6.407 -10.893 1.00 66.88 203 TYR A O 1
ATOM 1595 N N . SER A 1 204 ? 11.733 8.327 -10.153 1.00 64.06 204 SER A N 1
ATOM 1596 C CA . SER A 1 204 ? 12.140 9.067 -11.364 1.00 64.06 204 SER A CA 1
ATOM 1597 C C . SER A 1 204 ? 13.662 9.245 -11.479 1.00 64.06 204 SER A C 1
ATOM 1599 O O . SER A 1 204 ? 14.361 9.385 -10.475 1.00 64.06 204 SER A O 1
ATOM 1601 N N . SER A 1 205 ? 14.179 9.276 -12.715 1.00 54.91 205 SER A N 1
ATOM 1602 C CA . SER A 1 205 ? 15.604 9.503 -13.019 1.00 54.91 205 SER A CA 1
ATOM 1603 C C . SER A 1 205 ? 16.078 10.921 -12.700 1.00 54.91 205 SER A C 1
ATOM 1605 O O . SER A 1 205 ? 17.247 11.115 -12.372 1.00 54.91 205 SER A O 1
ATOM 1607 N N . GLU A 1 206 ? 15.186 11.908 -12.801 1.00 58.09 206 GLU A N 1
ATOM 1608 C CA . GLU A 1 206 ? 15.451 13.265 -12.337 1.00 58.09 206 GLU A CA 1
ATOM 1609 C C . GLU A 1 206 ? 15.332 13.304 -10.819 1.00 58.09 206 GLU A C 1
ATOM 1611 O O . GLU A 1 206 ? 14.406 12.729 -10.242 1.00 58.09 206 GLU A O 1
ATOM 1616 N N . SER A 1 207 ? 16.276 13.977 -10.161 1.00 53.12 207 SER A N 1
ATOM 1617 C CA . SER A 1 207 ? 16.301 14.131 -8.712 1.00 53.12 207 SER A CA 1
ATOM 1618 C C . SER A 1 207 ? 15.152 15.044 -8.255 1.00 53.12 207 SER A C 1
ATOM 1620 O O . SER A 1 207 ? 15.370 16.174 -7.817 1.00 53.12 207 SER A O 1
ATOM 1622 N N . ASN A 1 208 ? 13.913 14.556 -8.306 1.00 64.44 208 ASN A N 1
ATOM 1623 C CA . ASN A 1 208 ? 12.713 15.215 -7.788 1.00 64.44 208 ASN A CA 1
ATOM 1624 C C . ASN A 1 208 ? 12.662 15.156 -6.249 1.00 64.44 208 ASN A C 1
ATOM 1626 O O . ASN A 1 208 ? 11.613 14.969 -5.633 1.00 64.44 208 ASN A O 1
ATOM 1630 N N . TYR A 1 209 ? 13.819 15.352 -5.608 1.00 65.38 209 TYR A N 1
ATOM 1631 C CA . TYR A 1 209 ? 13.975 15.418 -4.159 1.00 65.38 209 TYR A CA 1
ATOM 1632 C C . TYR A 1 209 ? 13.073 16.490 -3.555 1.00 65.38 209 TYR A C 1
ATOM 1634 O O . TYR A 1 209 ? 12.506 16.271 -2.491 1.00 65.38 209 TYR A O 1
ATOM 1642 N N . LEU A 1 210 ? 12.892 17.619 -4.247 1.00 61.78 210 LEU A N 1
ATOM 1643 C CA . LEU A 1 210 ? 12.004 18.685 -3.794 1.00 61.78 210 LEU A CA 1
ATOM 1644 C C . LEU A 1 210 ? 10.544 18.213 -3.729 1.00 61.78 210 LEU A C 1
ATOM 1646 O O . LEU A 1 210 ? 9.899 18.400 -2.702 1.00 61.78 210 LEU A O 1
ATOM 1650 N N . LEU A 1 211 ? 10.040 17.553 -4.778 1.00 67.69 211 LEU A N 1
ATOM 1651 C CA . LEU A 1 211 ? 8.679 17.009 -4.805 1.00 67.69 211 LEU A CA 1
ATOM 1652 C C . LEU A 1 211 ? 8.492 15.931 -3.730 1.00 67.69 211 LEU A C 1
ATOM 1654 O O . LEU A 1 211 ? 7.499 15.949 -3.008 1.00 67.69 211 LEU A O 1
ATOM 1658 N N . PHE A 1 212 ? 9.471 15.038 -3.570 1.00 68.75 212 PHE A N 1
ATOM 1659 C CA . PHE A 1 212 ? 9.461 14.035 -2.508 1.00 68.75 212 PHE A CA 1
ATOM 1660 C C . PHE A 1 212 ? 9.386 14.683 -1.116 1.00 68.75 212 PHE A C 1
ATOM 1662 O O . PHE A 1 212 ? 8.520 14.325 -0.321 1.00 68.75 212 PHE A O 1
ATOM 1669 N N . ILE A 1 213 ? 10.235 15.679 -0.835 1.00 67.38 213 ILE A N 1
ATOM 1670 C CA . ILE A 1 213 ? 10.239 16.417 0.438 1.00 67.38 213 ILE A CA 1
ATOM 1671 C C . ILE A 1 213 ? 8.897 17.118 0.662 1.00 67.38 213 ILE A C 1
ATOM 1673 O O . ILE A 1 213 ? 8.337 17.017 1.752 1.00 67.38 213 ILE A O 1
ATOM 1677 N N . VAL A 1 214 ? 8.355 17.787 -0.359 1.00 67.00 214 VAL A N 1
ATOM 1678 C CA . VAL A 1 214 ? 7.048 18.451 -0.278 1.00 67.00 214 VAL A CA 1
ATOM 1679 C C . VAL A 1 214 ? 5.964 17.439 0.071 1.00 67.00 214 VAL A C 1
ATOM 1681 O O . VAL A 1 214 ? 5.212 17.676 1.009 1.00 67.00 214 VAL A O 1
ATOM 1684 N N . LEU A 1 215 ? 5.928 16.282 -0.590 1.00 71.81 215 LEU A N 1
ATOM 1685 C CA . LEU A 1 215 ? 4.943 15.236 -0.312 1.00 71.81 215 LEU A CA 1
ATOM 1686 C C . LEU A 1 215 ? 5.122 14.626 1.085 1.00 71.81 215 LEU A C 1
ATOM 1688 O O . LEU A 1 215 ? 4.129 14.304 1.742 1.00 71.81 215 LEU A O 1
ATOM 1692 N N . VAL A 1 216 ? 6.358 14.505 1.585 1.00 72.62 216 VAL A N 1
ATOM 1693 C CA . VAL A 1 216 ? 6.631 14.073 2.968 1.00 72.62 216 VAL A CA 1
ATOM 1694 C C . VAL A 1 216 ? 6.074 15.097 3.948 1.00 72.62 216 VAL A C 1
ATOM 1696 O O . VAL A 1 216 ? 5.335 14.734 4.863 1.00 72.62 216 VAL A O 1
ATOM 1699 N N . ILE A 1 217 ? 6.348 16.382 3.723 1.00 70.75 217 ILE A N 1
ATOM 1700 C CA . ILE A 1 217 ? 5.814 17.475 4.537 1.00 70.75 217 ILE A CA 1
ATOM 1701 C C . ILE A 1 217 ? 4.282 17.481 4.478 1.00 70.75 217 ILE A C 1
ATOM 1703 O O . ILE A 1 217 ? 3.645 17.559 5.523 1.00 70.75 217 ILE A O 1
ATOM 1707 N N . THR A 1 218 ? 3.665 17.326 3.303 1.00 69.50 218 THR A N 1
ATOM 1708 C CA . THR A 1 218 ? 2.200 17.267 3.164 1.00 69.50 218 THR A CA 1
ATOM 1709 C C . THR A 1 218 ? 1.611 16.051 3.880 1.00 69.50 218 THR A C 1
ATOM 1711 O O . THR A 1 218 ? 0.554 16.166 4.500 1.00 69.50 218 THR A O 1
ATOM 1714 N N . THR A 1 219 ? 2.299 14.906 3.867 1.00 73.19 219 THR A N 1
ATOM 1715 C CA . THR A 1 219 ? 1.902 13.714 4.635 1.00 73.19 219 THR A CA 1
ATOM 1716 C C . THR A 1 219 ? 1.939 14.005 6.133 1.00 73.19 219 THR A C 1
ATOM 1718 O O . THR A 1 219 ? 0.963 13.745 6.835 1.00 73.19 219 THR A O 1
ATOM 1721 N N . ILE A 1 220 ? 3.027 14.607 6.625 1.00 74.56 220 ILE A N 1
ATOM 1722 C CA . ILE A 1 220 ? 3.180 14.983 8.036 1.00 74.56 220 ILE A CA 1
ATOM 1723 C C . ILE A 1 220 ? 2.113 16.002 8.437 1.00 74.56 220 ILE A C 1
ATOM 1725 O O . ILE A 1 220 ? 1.454 15.808 9.453 1.00 74.56 220 ILE A O 1
ATOM 1729 N N . ILE A 1 221 ? 1.892 17.048 7.637 1.00 71.50 221 ILE A N 1
ATOM 1730 C CA . ILE A 1 221 ? 0.851 18.055 7.877 1.00 71.50 221 ILE A CA 1
ATOM 1731 C C . ILE A 1 221 ? -0.531 17.404 7.886 1.00 71.50 221 ILE A C 1
ATOM 1733 O O . ILE A 1 221 ? -1.329 17.717 8.761 1.00 71.50 221 ILE A O 1
ATOM 1737 N N . SER A 1 222 ? -0.815 16.470 6.977 1.00 69.69 222 SER A N 1
ATOM 1738 C CA . SER A 1 222 ? -2.090 15.741 6.960 1.00 69.69 222 SER A CA 1
ATOM 1739 C C . SER A 1 222 ? -2.272 14.904 8.232 1.00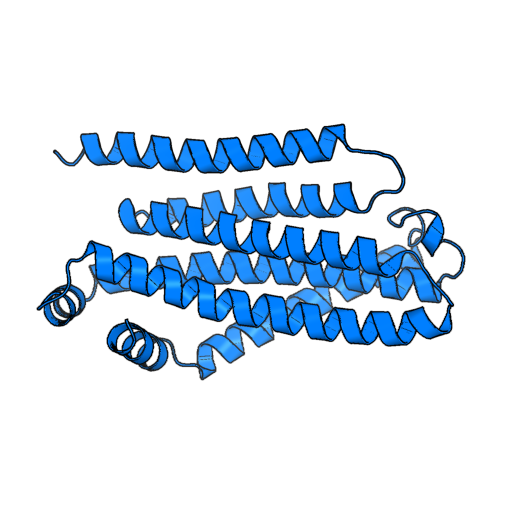 69.69 222 SER A C 1
ATOM 1741 O O . SER A 1 222 ? -3.344 14.913 8.837 1.00 69.69 222 SER A O 1
ATOM 1743 N N . CYS A 1 223 ? -1.212 14.247 8.711 1.00 68.31 223 CYS A N 1
ATOM 1744 C CA . CYS A 1 223 ? -1.216 13.550 9.997 1.00 68.31 223 CYS A CA 1
ATOM 1745 C C . CYS A 1 223 ? -1.396 14.522 11.184 1.00 68.31 223 CYS A C 1
ATOM 1747 O O . CYS A 1 223 ? -2.228 14.283 12.057 1.00 68.31 223 CYS A O 1
ATOM 1749 N N . LEU A 1 224 ? -0.685 15.649 11.221 1.00 70.62 224 LEU A N 1
ATOM 1750 C CA . LEU A 1 224 ? -0.826 16.665 12.274 1.00 70.62 224 LEU A CA 1
ATOM 1751 C C . LEU A 1 224 ? -2.215 17.318 12.263 1.00 70.62 224 LEU A C 1
ATOM 1753 O O . LEU A 1 224 ? -2.807 17.528 13.319 1.00 70.62 224 LEU A O 1
ATOM 1757 N N . GLY A 1 225 ? -2.775 17.577 11.082 1.00 66.81 225 GLY A N 1
ATOM 1758 C CA . GLY A 1 225 ? -4.147 18.043 10.902 1.00 66.81 225 GLY A CA 1
ATOM 1759 C C . GLY A 1 225 ? -5.153 17.060 11.495 1.00 66.81 225 GLY A C 1
ATOM 1760 O O . GLY A 1 225 ? -6.082 17.480 12.184 1.00 66.81 225 GLY A O 1
ATOM 1761 N N . ASN A 1 226 ? -4.907 15.752 11.347 1.00 65.00 226 ASN A N 1
ATOM 1762 C CA . ASN A 1 226 ? -5.709 14.727 12.012 1.00 65.00 226 ASN A CA 1
ATOM 1763 C C . ASN A 1 226 ? -5.636 14.820 13.548 1.00 65.00 226 ASN A C 1
ATOM 1765 O O . ASN A 1 226 ? -6.662 14.674 14.215 1.00 65.00 226 ASN A O 1
ATOM 1769 N N . LEU A 1 227 ? -4.465 15.110 14.125 1.00 65.69 227 LEU A N 1
ATOM 1770 C CA . LEU A 1 227 ? -4.321 15.309 15.577 1.00 65.69 227 LEU A CA 1
ATOM 1771 C C . LEU A 1 227 ? -5.037 16.569 16.074 1.00 65.69 227 LEU A C 1
ATOM 1773 O O . LEU A 1 227 ? -5.661 16.555 17.134 1.00 65.69 227 LEU A O 1
ATOM 1777 N N . LEU A 1 228 ? -4.966 17.665 15.321 1.00 65.81 228 LEU A N 1
ATOM 1778 C CA . LEU A 1 228 ? -5.645 18.911 15.682 1.00 65.81 228 LEU A CA 1
ATOM 1779 C C . LEU A 1 228 ? -7.168 18.763 15.598 1.00 65.81 228 LEU A C 1
ATOM 1781 O O . LEU A 1 228 ? -7.879 19.215 16.498 1.00 65.81 228 LEU A O 1
ATOM 1785 N N . ALA A 1 229 ? -7.670 18.058 14.579 1.00 59.94 229 ALA A N 1
ATOM 1786 C CA . ALA A 1 229 ? -9.083 17.706 14.481 1.00 59.94 229 ALA A CA 1
ATOM 1787 C C . ALA A 1 229 ? -9.545 16.913 15.717 1.00 59.94 229 ALA A C 1
ATOM 1789 O O . ALA A 1 229 ? -10.592 17.216 16.289 1.00 59.94 229 ALA A O 1
ATOM 1790 N N . GLN A 1 230 ? -8.736 15.964 16.199 1.00 60.31 230 GLN A N 1
ATOM 1791 C CA . GLN A 1 230 ? -9.019 15.218 17.429 1.00 60.31 230 GLN A CA 1
ATOM 1792 C C . GLN A 1 230 ? -9.176 16.135 18.657 1.00 60.31 230 GLN A C 1
ATOM 1794 O O . GLN A 1 230 ? -10.093 15.936 19.456 1.00 60.31 230 GLN A O 1
ATOM 1799 N N . GLN A 1 231 ? -8.314 17.144 18.818 1.00 60.09 231 GLN A N 1
ATOM 1800 C CA . GLN A 1 231 ? -8.390 18.083 19.946 1.00 60.09 231 GLN A CA 1
ATOM 1801 C C . GLN A 1 231 ? -9.619 18.995 19.879 1.00 60.09 231 GLN A C 1
ATOM 1803 O O . GLN A 1 231 ? -10.230 19.267 20.913 1.00 60.09 231 GLN A O 1
ATOM 1808 N N . TYR A 1 232 ? -9.989 19.454 18.681 1.00 58.25 232 TYR A N 1
ATOM 1809 C CA . TYR A 1 232 ? -11.162 20.307 18.486 1.00 58.25 232 TYR A CA 1
ATOM 1810 C C . TYR A 1 232 ? -12.463 19.567 18.820 1.00 58.25 232 TYR A C 1
ATOM 1812 O O . TYR A 1 232 ? -13.300 20.095 19.548 1.00 58.25 232 TYR A O 1
ATOM 1820 N N . PHE A 1 233 ? -12.610 18.317 18.372 1.00 51.38 233 PHE A N 1
ATOM 1821 C CA . PHE A 1 233 ? -13.819 17.537 18.652 1.00 51.38 233 PHE A CA 1
ATOM 1822 C C . PHE A 1 233 ? -13.908 17.066 20.108 1.00 51.38 233 PHE A C 1
ATOM 1824 O O . PHE A 1 233 ? -14.989 17.113 20.683 1.00 51.38 233 PHE A O 1
ATOM 1831 N N . ASN A 1 234 ? -12.785 16.736 20.758 1.00 51.16 234 ASN A N 1
ATOM 1832 C CA . ASN A 1 234 ? -12.783 16.433 22.195 1.00 51.16 234 ASN A CA 1
ATOM 1833 C C . ASN A 1 234 ? -13.244 17.614 23.073 1.00 51.16 234 ASN A C 1
ATOM 1835 O O . ASN A 1 234 ? -13.656 17.385 24.204 1.00 51.16 234 ASN A O 1
ATOM 1839 N N . LYS A 1 235 ? -13.166 18.860 22.583 1.00 48.31 235 LYS A N 1
ATOM 1840 C CA . LYS A 1 235 ? -13.678 20.047 23.289 1.00 48.31 235 LYS A CA 1
ATOM 1841 C C . LYS A 1 235 ? -15.168 20.313 23.060 1.00 48.31 235 LYS A C 1
ATOM 1843 O O . LYS A 1 235 ? -15.738 21.072 23.827 1.00 48.31 235 LYS A O 1
ATOM 1848 N N . GLN A 1 236 ? -15.775 19.751 22.013 1.00 45.81 236 GLN A N 1
ATOM 1849 C CA . GLN A 1 236 ? -17.203 19.937 21.714 1.00 45.81 236 GLN A CA 1
ATOM 1850 C C . GLN A 1 236 ? -18.106 18.894 22.395 1.00 45.81 236 GLN A C 1
ATOM 1852 O O . GLN A 1 236 ? -19.311 19.104 22.466 1.00 45.81 236 GLN A O 1
ATOM 1857 N N . ASP A 1 237 ? -17.528 17.799 22.898 1.00 38.56 237 ASP A N 1
ATOM 1858 C CA . ASP A 1 237 ? -18.234 16.720 23.607 1.00 38.56 237 ASP A CA 1
ATOM 1859 C C . ASP A 1 237 ? -18.175 16.855 25.157 1.00 38.56 237 ASP A C 1
ATOM 1861 O O . ASP A 1 237 ? -18.526 15.906 25.866 1.00 38.56 237 ASP A O 1
ATOM 1865 N N . ILE A 1 238 ? -17.726 18.005 25.689 1.00 35.56 238 ILE A N 1
ATOM 1866 C CA . ILE A 1 238 ? -17.748 18.386 27.122 1.00 35.56 238 ILE A CA 1
ATOM 1867 C C . ILE A 1 238 ? -18.688 19.579 27.286 1.00 35.56 238 ILE A C 1
ATOM 1869 O O . ILE A 1 238 ? -19.502 19.548 28.235 1.00 35.56 238 ILE A O 1
#

pLDDT: mean 72.19, std 10.42, range [35.56, 90.31]

Foldseek 3Di:
DVVLLVVLCVVCPPVVLVVLLVVLQVVQQVVLVVVLVVCVVVVNLCQLFAPLQNPDNVSSSLVSSLLSSLLSLLLSLLVQLLVQLLVVLVCCVVCVPVCVVVVVPPPSLVSLVVSLVSSLVSSVCSSCVVNVVSLVVSCVVCVVVVDPCSVVVVVVSVVLSVVSSVLSSLQSSLCSLLSDSVSSVVLSVVLSVLSSQLSSCVRGNPVVVVSNVVSVVVSVVSSVVSVVVSVVSVVVVD

Secondary structure (DSSP, 8-state):
-HHHHHHHHHHH-HHHHHHHHHHHHHHHHHHHHHHHHHHHHTT-TTTSS-GGGTT-HHHHHHHHHHHHHHHHHHHHHHHHHHHHHHHHHHHHHH-HHHHHHHHTTS-HHHHHHHHHHHHHHHHHHHHHHHHHHHHHHHHHHHHTTT-TTHHHHHHHHHHHHHHHHHHHHHHHHHHHHHT-HHHHHHHHHHHHHHHHHHHHHHH-SS-THHHHHHHHHHHHHHHHHHHHHHHHHHHH--

Solvent-accessible surface area (backbone atoms only — not comparable to full-atom values): 12698 Å² total; per-residue (Å²): 99,72,68,58,49,53,51,47,46,66,70,64,30,67,66,53,54,50,50,53,48,51,51,35,49,53,50,19,51,53,54,27,50,55,50,49,51,50,29,55,78,69,70,45,47,54,77,64,40,32,72,90,49,56,86,39,74,71,56,21,52,54,53,50,37,50,58,45,28,54,51,39,41,53,43,42,45,37,51,49,48,34,50,51,43,41,52,51,44,55,46,52,69,76,36,58,64,55,59,56,66,58,33,71,92,38,56,71,67,60,52,50,54,42,50,52,50,45,49,49,51,55,50,45,52,50,49,55,48,57,48,50,52,54,48,51,55,47,48,60,60,42,56,79,68,72,60,84,68,52,66,62,53,51,55,52,51,52,52,48,51,51,50,52,52,50,54,39,52,49,48,32,53,47,26,58,74,70,62,39,63,72,56,29,56,54,51,47,53,52,49,40,56,42,50,51,53,30,53,54,37,72,46,41,64,60,85,39,56,64,60,32,50,50,33,51,49,51,51,50,49,53,53,50,49,49,54,52,52,52,57,56,52,63,63,73,78,110

=== Feature glossary ===
The record interleaves many kinds of information about one protein. Here is each kind framed as the question it answers.

Q: What does the local fold look like, residue by residue?
A: A 3Di character summarizes, for each residue, the relative orientation of the Cα frame of its nearest spatial neighbor. Because it encodes fold topology rather than chemistry, 3Di alignments detect remote structural similarity that sequence alignment misses.

Q: Which residues are in helices, strands, or loops?
A: Secondary structure is the local, repeating backbone conformation. DSSP classifies it into eight states by reading the hydrogen-bond network: three helix types (H, G, I), two β types (E, B), two non-regular types (T, S), and unstructured coil (-).

Q: How big and how compact is the whole molecule?
A: Three whole-structure scalars: the radius of gyration (RMS distance of Cα from centroid, in Å), the count of Cα–Cα contacts (pairs closer than 8 Å and separated by more than four residues in sequence — i.e. tertiary, not local, contacts), and the bounding-box dimensions. Together they distinguish compact globular folds from extended fibres or disordered chains.

Q: How confident is the AlphaFold model at each residue?
A: For AlphaFold models, the B-factor field carries pLDDT — the model's own estimate of local accuracy on a 0–100 scale. Regions with pLDDT<50 should be treated as essentially unmodeled; they often correspond to intrinsically disordered segments.

Q: What family and function is it annotated with?
A: Functional annotations link the protein to curated databases. InterPro entries identify conserved domains and families by matching the sequence against member-database signatures (Pfam, PROSITE, CDD, …). Gene Ontology (GO) terms describe molecular function, biological process, and cellular component in a controlled vocabulary. CATH places the structure in a hierarchical fold classification (Class/Architecture/Topology/Homologous-superfamily). The organism is the source species.

Q: What known structures does this most resemble?
A: Nearest PDB neighbors are the top structural matches found by Foldseek when searching this structure against the entire Protein Data Bank. Each hit reports a TM-score (0 to 1; >0.5 almost always implies the same fold) and an E-value. These are *structural* homologs — they may share no detectable sequence similarity.

Q: Which residues are buried vs exposed?
A: Solvent-accessible surface area (SASA) is the area in Å² traced out by the centre of a 1.4 Å probe sphere (a water molecule) rolled over the protein's van der Waals surface (Shrake–Rupley / Lee–Richards construction). Buried residues have near-zero SASA; fully exposed residues can exceed 200 Å². The total SASA scales roughly with the number of surface residues.

Q: What are the backbone torsion angles?
A: φ (phi) and ψ (psi) are the two rotatable backbone dihedrals per residue: φ is the C(i-1)–N–Cα–C torsion, ψ is the N–Cα–C–N(i+1) torsion, both in degrees on (−180°, 180°]. α-helical residues cluster near (−60°, −45°); β-strand residues near (−120°, +130°). A Ramachandran plot is simply a scatter of (φ, ψ) for every residue.

Q: Are the domains correctly placed relative to each other?
A: Predicted aligned error is AlphaFold's pairwise confidence. Unlike pLDDT (per-residue), PAE is per-residue-pair and captures whether two parts of the structure are correctly placed relative to each other. Units are ångströms of expected positional error.

Q: What if only a Cα trace is available?
A: P-SEA three-state annotation labels each residue as helix, strand, or coil based purely on the geometry of the Cα trace. It serves as a fallback when the full backbone (and thus DSSP) is unavailable.

Q: What is the amino-acid chain?
A: This is the polypeptide sequence — one letter per residue, N-terminus first. Length ranges from a few dozen residues for small domains to over a thousand for large multi-domain proteins.

Q: What do the rendered images show?
A: The six renders are orthographic views along the three Cartesian axes in both directions. Representation (cartoon, sticks, or surface) and color scheme (sequence-rainbow or by-chain) vary across proteins so the training set covers all the common visualization conventions.

Q: What do the diagnostic plots show?
A: Plot images: a contact map (which residues are close in 3D, as an N×N binary image), a Ramachandran scatter (backbone torsion angles, revealing secondary-structure composition at a glance), and — for AlphaFold structures — a PAE heatmap (pairwise prediction confidence).

Q: How mobile is each atom in the crystal?
A: B-factor (Debye–Waller factor) reflects atomic displacement in the crystal lattice. It is an experimental observable (units Å²), not a prediction; low values mean the atom is pinned down, high values mean it moves or is heterogeneous across the crystal.

Q: Where is each backbone atom in 3D?
A: The mmCIF table is the protein's shape written out atom by atom. For each backbone N, Cα, C, and carbonyl O, it records an (x, y, z) coordinate triple in Å plus the residue type, chain letter, and residue number.